Protein AF-A0A2G9TXW6-F1 (afdb_monomer)

Solvent-accessible surface area (backbone atoms only — not comparable to full-atom values): 12085 Å² total; per-residue (Å²): 126,68,74,63,56,55,52,53,51,50,51,50,53,52,53,58,62,62,69,70,66,67,79,73,76,84,85,36,78,41,81,43,76,70,54,55,82,41,68,89,61,71,76,80,51,70,86,52,90,55,72,39,78,46,77,49,75,64,62,77,43,98,64,48,26,48,58,57,62,32,78,58,71,66,63,86,45,89,45,74,64,28,51,66,70,62,46,69,79,50,73,48,48,80,44,77,61,73,65,73,54,65,75,39,70,64,41,47,56,50,44,45,54,56,47,66,47,86,47,102,53,80,45,47,27,30,42,32,38,35,66,81,55,40,72,76,35,56,93,53,53,72,75,41,56,94,39,34,80,41,78,43,76,41,82,56,79,56,81,73,59,95,47,92,85,62,89,70,80,74,70,60,95,58,96,67,99,68,81,56,58,69,80,32,79,85,46,60,68,81,125

Mean predicted aligned error: 13.28 Å

Nearest PDB structures (foldseek):
  4uzf-assembly1_B  TM=5.240E-01  e=9.419E-01  Corynebacterium ammoniagenes
  5teb-assembly7_G  TM=3.618E-01  e=8.820E-01  Arabidopsis thaliana
  7xoz-assembly1_F  TM=4.342E-01  e=1.816E+00  Arabidopsis thaliana
  6s5h-assembly1_A  TM=5.413E-01  e=2.875E+00  Homo sapiens
  3tim-assembly1_A  TM=3.575E-01  e=1.074E+00  Trypanosoma brucei brucei

Sequence (191 aa):
MILRASLVLGCLALLLLIVDAEPTSCAFYCFVVPSRKEALDIASFRNLSCTHFVYGFSRIRSDMSLRSITSRDNLEINSPGNLRKFLGHFDGVFVRMEGPPLESTTAQHFISALSITPSAVSSLTTLSISPRWLWRVIHRIHEFADFVEHIYLDMEELPISEDAYAVSHLDPLMPSDSIPLEDTISGSVDK

pLDDT: mean 74.28, std 13.32, range [40.28, 92.31]

Structure (mmCIF, N/CA/C/O backbone):
data_AF-A0A2G9TXW6-F1
#
_entry.id   AF-A0A2G9TXW6-F1
#
loop_
_atom_site.group_PDB
_atom_site.id
_atom_site.type_symbol
_atom_site.label_atom_id
_atom_site.label_alt_id
_atom_site.label_comp_id
_atom_site.label_asym_id
_atom_site.label_entity_id
_atom_site.label_seq_id
_atom_site.pdbx_PDB_ins_code
_atom_site.Cartn_x
_atom_site.Cartn_y
_atom_site.Cartn_z
_atom_site.occupancy
_atom_site.B_iso_or_equiv
_atom_site.auth_seq_id
_atom_site.auth_comp_id
_atom_site.auth_asym_id
_atom_site.auth_atom_id
_atom_site.pdbx_PDB_model_num
ATOM 1 N N . MET A 1 1 ? 33.858 -13.080 43.121 1.00 50.06 1 MET A N 1
ATOM 2 C CA . MET A 1 1 ? 33.645 -14.006 41.980 1.00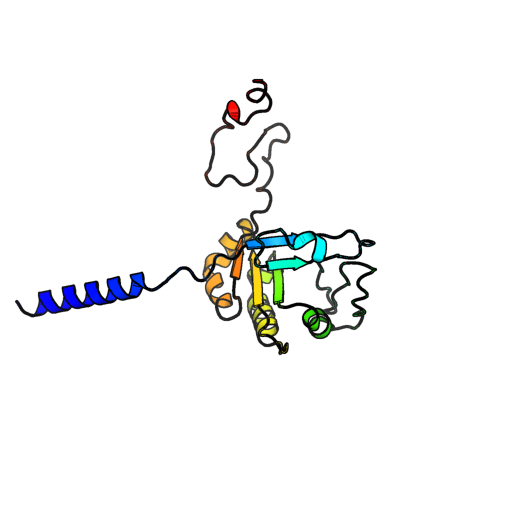 50.06 1 MET A CA 1
ATOM 3 C C . MET A 1 1 ? 32.175 -14.265 41.635 1.00 50.06 1 MET A C 1
ATOM 5 O O . MET A 1 1 ? 31.926 -14.706 40.526 1.00 50.06 1 MET A O 1
ATOM 9 N N . ILE A 1 2 ? 31.203 -13.945 42.501 1.00 52.47 2 ILE A N 1
ATOM 10 C CA . ILE A 1 2 ? 29.777 -14.269 42.280 1.00 52.47 2 ILE A CA 1
ATOM 11 C C . ILE A 1 2 ? 29.091 -13.325 41.265 1.00 52.47 2 ILE A C 1
ATOM 13 O O . ILE A 1 2 ? 28.278 -13.769 40.466 1.00 52.47 2 ILE A O 1
ATOM 17 N N . LEU A 1 3 ? 29.496 -12.049 41.200 1.00 49.28 3 LEU A N 1
ATOM 18 C CA . LEU A 1 3 ? 28.848 -11.036 40.348 1.00 49.28 3 LEU A CA 1
ATOM 19 C C . LEU A 1 3 ? 29.006 -11.275 38.830 1.00 49.28 3 LEU A C 1
ATOM 21 O O . LEU A 1 3 ? 28.154 -10.874 38.043 1.00 49.28 3 LEU A O 1
ATOM 25 N N . ARG A 1 4 ? 30.089 -11.943 38.404 1.00 50.19 4 ARG A N 1
ATOM 26 C CA . ARG A 1 4 ? 30.341 -12.242 36.981 1.00 50.19 4 ARG A CA 1
ATOM 27 C C . ARG A 1 4 ? 29.465 -13.381 36.459 1.00 50.19 4 ARG A C 1
ATOM 29 O O . ARG A 1 4 ? 29.093 -13.356 35.294 1.00 50.19 4 ARG A O 1
ATOM 36 N N . ALA A 1 5 ? 29.105 -14.338 37.315 1.00 54.34 5 ALA A N 1
ATOM 37 C CA . ALA A 1 5 ? 28.236 -15.447 36.932 1.00 54.34 5 ALA A CA 1
ATOM 38 C C . ALA A 1 5 ? 26.796 -14.970 36.677 1.00 54.34 5 ALA A C 1
ATOM 40 O O . ALA A 1 5 ? 26.176 -15.404 35.713 1.00 54.34 5 ALA A O 1
ATOM 41 N N . SER A 1 6 ? 26.299 -14.018 37.477 1.00 58.75 6 SER A N 1
ATOM 42 C CA . SER A 1 6 ? 24.954 -13.445 37.324 1.00 58.75 6 SER A CA 1
ATOM 43 C C . SER A 1 6 ? 24.782 -12.647 36.030 1.00 58.75 6 SER A C 1
ATOM 45 O O . SER A 1 6 ? 23.727 -12.722 35.408 1.00 58.75 6 SER A O 1
ATOM 47 N N . LEU A 1 7 ? 25.818 -11.917 35.596 1.00 58.00 7 LEU A N 1
ATOM 48 C CA . LEU A 1 7 ? 25.772 -11.143 34.351 1.00 58.00 7 LEU A CA 1
ATOM 49 C C . LEU A 1 7 ? 25.744 -12.059 33.118 1.00 58.00 7 LEU A C 1
ATOM 51 O O . LEU A 1 7 ? 24.988 -11.821 32.183 1.00 58.00 7 LEU A O 1
ATOM 55 N N . VAL A 1 8 ? 26.534 -13.139 33.148 1.00 62.19 8 VAL A N 1
ATOM 56 C CA . VAL A 1 8 ? 26.571 -14.142 32.073 1.00 62.19 8 VAL A CA 1
ATOM 57 C C . VAL A 1 8 ? 25.252 -14.910 32.002 1.00 62.19 8 VAL A C 1
ATOM 59 O O . VAL A 1 8 ? 24.740 -15.112 30.906 1.00 62.19 8 VAL A O 1
ATOM 62 N N . LEU A 1 9 ? 24.656 -15.268 33.148 1.00 62.41 9 LEU A N 1
ATOM 63 C CA . LEU A 1 9 ? 23.332 -15.897 33.191 1.00 62.41 9 LEU A CA 1
ATOM 64 C C . LEU A 1 9 ? 22.232 -14.964 32.664 1.00 62.41 9 LEU A C 1
ATOM 66 O O . LEU A 1 9 ? 21.354 -15.414 31.937 1.00 62.41 9 LEU A O 1
ATOM 70 N N . GLY A 1 10 ? 22.299 -13.670 32.994 1.00 66.25 10 GLY A N 1
ATOM 71 C CA . GLY A 1 10 ? 21.370 -12.657 32.489 1.00 66.25 10 GLY A CA 1
ATOM 72 C C . GLY A 1 10 ? 21.482 -12.454 30.976 1.00 66.25 10 GLY A C 1
ATOM 73 O O . GLY A 1 10 ? 20.465 -12.410 30.292 1.00 66.25 10 GLY A O 1
ATOM 74 N N . CYS A 1 11 ? 22.703 -12.412 30.433 1.00 61.31 11 CYS A N 1
ATOM 75 C CA . CYS A 1 11 ? 22.925 -12.349 28.986 1.00 61.31 11 CYS A CA 1
ATOM 76 C C . CYS A 1 11 ? 22.490 -13.632 28.265 1.00 61.31 11 CYS A C 1
ATOM 78 O O . CYS A 1 11 ? 21.929 -13.537 27.180 1.00 61.31 11 CYS A O 1
ATOM 80 N N . LEU A 1 12 ? 22.700 -14.816 28.854 1.00 59.72 12 LEU A N 1
ATOM 81 C CA . LEU A 1 12 ? 22.204 -16.075 28.287 1.00 59.72 12 LEU A CA 1
ATOM 82 C C . LEU A 1 12 ? 20.674 -16.153 28.308 1.00 59.72 12 LEU A C 1
ATOM 84 O O . LEU A 1 12 ? 20.085 -16.610 27.337 1.00 59.72 12 LEU A O 1
ATOM 88 N N . ALA A 1 13 ? 20.030 -15.676 29.375 1.00 58.91 13 ALA A N 1
ATOM 89 C CA . ALA A 1 13 ? 18.574 -15.590 29.444 1.00 58.91 13 ALA A CA 1
ATOM 90 C C . ALA A 1 13 ? 18.016 -14.600 28.406 1.00 58.91 13 ALA A C 1
ATOM 92 O O . ALA A 1 13 ? 17.022 -14.899 27.754 1.00 58.91 13 ALA A O 1
ATOM 93 N N . LEU A 1 14 ? 18.688 -13.462 28.194 1.00 57.16 14 LEU A N 1
ATOM 94 C CA . LEU A 1 14 ? 18.319 -12.494 27.157 1.00 57.16 14 LEU A CA 1
ATOM 95 C C . LEU A 1 14 ? 18.511 -13.067 25.743 1.00 57.16 14 LEU A C 1
ATOM 97 O O . LEU A 1 14 ? 17.661 -12.867 24.886 1.00 57.16 14 LEU A O 1
ATOM 101 N N . LEU A 1 15 ? 19.590 -13.820 25.505 1.00 55.59 15 LEU A N 1
ATOM 102 C CA . LEU A 1 15 ? 19.836 -14.498 24.228 1.00 55.59 15 LEU A CA 1
ATOM 103 C C . LEU A 1 15 ? 18.825 -15.619 23.961 1.00 55.59 15 LEU A C 1
ATOM 105 O O . LEU A 1 15 ? 18.395 -15.772 22.825 1.00 55.59 15 LEU A O 1
ATOM 109 N N . LEU A 1 16 ? 18.396 -16.355 24.989 1.00 54.75 16 LEU A N 1
ATOM 110 C CA . LEU A 1 16 ? 17.343 -17.369 24.861 1.00 54.75 16 LEU A CA 1
ATOM 111 C C . LEU A 1 16 ? 15.963 -16.754 24.581 1.00 54.75 16 LEU A C 1
ATOM 113 O O . LEU A 1 16 ? 15.180 -17.365 23.866 1.00 54.75 16 LEU A O 1
ATOM 117 N N . LEU A 1 17 ? 15.683 -15.538 25.065 1.00 54.59 17 LEU A N 1
ATOM 118 C CA . LEU A 1 17 ? 14.451 -14.806 24.731 1.00 54.59 17 LEU A CA 1
ATOM 119 C C . LEU A 1 17 ? 14.440 -14.255 23.294 1.00 54.59 17 LEU A C 1
ATOM 121 O O . LEU A 1 17 ? 13.368 -14.029 22.746 1.00 54.59 17 LEU A O 1
ATOM 125 N N . ILE A 1 18 ? 15.606 -14.046 22.673 1.00 51.81 18 ILE A N 1
ATOM 126 C CA . ILE A 1 18 ? 15.706 -13.591 21.273 1.00 51.81 18 ILE A CA 1
ATOM 127 C C . ILE A 1 18 ? 15.504 -14.760 20.290 1.00 51.81 18 ILE A C 1
ATOM 129 O O . ILE A 1 18 ? 15.096 -14.541 19.154 1.00 51.81 18 ILE A O 1
ATOM 133 N N . VAL A 1 19 ? 15.751 -16.003 20.721 1.00 48.84 19 VAL A N 1
ATOM 134 C CA . VAL A 1 19 ? 15.640 -17.205 19.871 1.00 48.84 19 VAL A CA 1
ATOM 135 C C . VAL A 1 19 ? 14.186 -17.643 19.635 1.00 48.84 19 VAL A C 1
ATOM 137 O O . VAL A 1 19 ? 13.941 -18.379 18.688 1.00 48.84 19 VAL A O 1
ATOM 140 N N . ASP A 1 20 ? 13.225 -17.155 20.425 1.00 40.28 20 ASP A N 1
ATOM 141 C CA . ASP A 1 20 ? 11.813 -17.574 20.339 1.00 40.28 20 ASP A CA 1
ATOM 142 C C . ASP A 1 20 ? 10.907 -16.585 19.581 1.00 40.28 20 ASP A C 1
ATOM 144 O O . ASP A 1 20 ? 9.684 -16.712 19.572 1.00 40.28 20 ASP A O 1
ATOM 148 N N . ALA A 1 21 ? 11.495 -15.595 18.904 1.00 48.03 21 ALA A N 1
ATOM 149 C CA . ALA A 1 21 ? 10.793 -14.885 17.843 1.00 48.03 21 ALA A CA 1
ATOM 150 C C . ALA A 1 21 ? 10.879 -15.731 16.564 1.00 48.03 21 ALA A C 1
ATOM 152 O O . ALA A 1 21 ? 11.639 -15.412 15.646 1.00 48.03 21 ALA A O 1
ATOM 153 N N . GLU A 1 22 ? 10.129 -16.838 16.507 1.00 47.34 22 GLU A N 1
ATOM 154 C CA . GLU A 1 22 ? 9.798 -17.430 15.210 1.00 47.34 22 GLU A CA 1
ATOM 155 C C . GLU A 1 22 ? 9.241 -16.306 14.326 1.00 47.34 22 GLU A C 1
ATOM 157 O O . GLU A 1 22 ? 8.420 -15.514 14.806 1.00 47.34 22 GLU A O 1
ATOM 162 N N . PRO A 1 23 ? 9.678 -16.178 13.060 1.00 46.56 23 PRO A N 1
ATOM 163 C CA . PRO A 1 23 ? 9.042 -15.237 12.165 1.00 46.56 23 PRO A CA 1
ATOM 164 C C . PRO A 1 23 ? 7.575 -15.646 12.075 1.00 46.56 23 PRO A C 1
ATOM 166 O O . PRO A 1 23 ? 7.232 -16.689 11.513 1.00 46.56 23 PRO A O 1
ATOM 169 N N . THR A 1 24 ? 6.714 -14.816 12.658 1.00 57.56 24 THR A N 1
ATOM 170 C CA . THR A 1 24 ? 5.292 -14.791 12.360 1.00 57.56 24 THR A CA 1
ATOM 171 C C . THR A 1 24 ? 5.167 -14.848 10.839 1.00 57.56 24 THR A C 1
ATOM 173 O O . THR A 1 24 ? 5.841 -14.098 10.134 1.00 57.56 24 THR A O 1
ATOM 176 N N . SER A 1 25 ? 4.415 -15.833 10.344 1.00 72.44 25 SER A N 1
ATOM 177 C CA . SER A 1 25 ? 4.237 -16.186 8.928 1.00 72.44 25 SER A CA 1
ATOM 178 C C . SER A 1 25 ? 4.520 -15.046 7.939 1.00 72.44 25 SER A C 1
ATOM 180 O O . SER A 1 25 ? 3.905 -13.985 8.038 1.00 72.44 25 SER A O 1
ATOM 182 N N . CYS A 1 26 ? 5.394 -15.270 6.951 1.00 83.56 26 CYS A N 1
ATOM 183 C CA . CYS A 1 26 ? 5.667 -14.277 5.911 1.00 83.56 26 CYS A CA 1
ATOM 184 C C . CYS A 1 26 ? 4.368 -13.781 5.251 1.00 83.56 26 CYS A C 1
ATOM 186 O O . CYS A 1 26 ? 3.529 -14.582 4.832 1.00 83.56 26 CYS A O 1
ATOM 188 N N . ALA A 1 27 ? 4.219 -12.462 5.116 1.00 87.12 27 ALA A N 1
ATOM 189 C CA . ALA A 1 27 ? 3.108 -11.866 4.388 1.00 87.12 27 ALA A CA 1
ATOM 190 C C . ALA A 1 27 ? 3.465 -11.720 2.900 1.00 87.12 27 ALA A C 1
ATOM 192 O O . ALA A 1 27 ? 4.470 -11.099 2.555 1.00 87.12 27 ALA A O 1
ATOM 193 N N . PHE A 1 28 ? 2.638 -12.278 2.014 1.00 89.50 28 PHE A N 1
ATOM 194 C CA . PHE A 1 28 ? 2.787 -12.169 0.568 1.00 89.50 28 PHE A CA 1
ATOM 195 C C . PHE A 1 28 ? 1.538 -11.519 -0.031 1.00 89.50 28 PHE A C 1
ATOM 197 O O . PHE A 1 28 ? 0.464 -12.128 -0.088 1.00 89.50 28 PHE A O 1
ATOM 204 N N . TYR A 1 29 ? 1.692 -10.256 -0.429 1.00 90.00 29 TYR A N 1
ATOM 205 C CA . TYR A 1 29 ? 0.629 -9.414 -0.970 1.00 90.00 29 TYR A CA 1
ATOM 206 C C . TYR A 1 29 ? 0.563 -9.536 -2.489 1.00 90.00 29 TYR A C 1
ATOM 208 O O . TYR A 1 29 ? 1.552 -9.316 -3.183 1.00 90.00 29 TYR A O 1
ATOM 216 N N . CYS A 1 30 ? -0.629 -9.817 -3.003 1.00 89.81 30 CYS A N 1
ATOM 217 C CA . CYS A 1 30 ? -0.909 -9.856 -4.429 1.00 89.81 30 CYS A CA 1
ATOM 218 C C . CYS A 1 30 ? -1.929 -8.779 -4.784 1.00 89.81 30 CYS A C 1
ATOM 220 O O . CYS A 1 30 ? -3.055 -8.776 -4.283 1.00 89.81 30 CYS A O 1
ATOM 222 N N . PHE A 1 31 ? -1.529 -7.860 -5.656 1.00 89.12 31 PHE A N 1
ATOM 223 C CA . PHE A 1 31 ? -2.366 -6.745 -6.080 1.00 89.12 31 PHE A CA 1
ATOM 224 C C . PHE A 1 31 ? -3.173 -7.143 -7.308 1.00 89.12 31 PHE A C 1
ATOM 226 O O . PHE A 1 31 ? -2.620 -7.580 -8.316 1.00 89.12 31 PHE A O 1
ATOM 233 N N . VAL A 1 32 ? -4.489 -6.966 -7.231 1.00 87.38 32 VAL A N 1
ATOM 234 C CA . VAL A 1 32 ? -5.396 -7.210 -8.351 1.00 87.38 32 VAL A CA 1
ATOM 235 C C . VAL A 1 32 ? -6.048 -5.896 -8.733 1.00 87.38 32 VAL A C 1
ATOM 237 O O . VAL A 1 32 ? -6.786 -5.308 -7.946 1.00 87.38 32 VAL A O 1
ATOM 240 N N . VAL A 1 33 ? -5.783 -5.430 -9.951 1.00 86.69 33 VAL A N 1
ATOM 241 C CA . VAL A 1 33 ? -6.298 -4.155 -10.461 1.00 86.69 33 VAL A CA 1
ATOM 242 C C . VAL A 1 33 ? -7.277 -4.442 -11.598 1.00 86.69 33 VAL A C 1
ATOM 244 O O . VAL A 1 33 ? -6.873 -4.465 -12.761 1.00 86.69 33 VAL A O 1
ATOM 247 N N . PRO A 1 34 ? -8.559 -4.705 -11.289 1.00 83.69 34 PRO A N 1
ATOM 248 C CA . PRO A 1 34 ? -9.549 -5.006 -12.314 1.00 83.69 34 PRO A CA 1
ATOM 249 C C . PRO A 1 34 ? -9.823 -3.777 -13.184 1.00 83.69 34 PRO A C 1
ATOM 251 O O . PRO A 1 34 ? -9.765 -2.625 -12.736 1.00 83.69 34 PRO A O 1
ATOM 254 N N . SER A 1 35 ? -10.222 -4.009 -14.431 1.00 83.75 35 SER A N 1
ATOM 255 C CA . SER A 1 35 ? -10.774 -2.934 -15.254 1.00 83.75 35 SER A CA 1
ATOM 256 C C . SER A 1 35 ? -12.172 -2.522 -14.760 1.00 83.75 35 SER A C 1
ATOM 258 O O . SER A 1 35 ? -12.908 -3.301 -14.159 1.00 83.75 35 SER A O 1
ATOM 260 N N . ARG A 1 36 ? -12.618 -1.292 -15.060 1.00 78.62 36 ARG A N 1
ATOM 261 C CA . ARG A 1 36 ? -13.909 -0.760 -14.553 1.00 78.62 36 ARG A CA 1
ATOM 262 C C . ARG A 1 36 ? -15.145 -1.618 -14.867 1.00 78.62 36 ARG A C 1
ATOM 264 O O . ARG A 1 36 ? -16.179 -1.449 -14.215 1.00 78.62 36 ARG A O 1
ATOM 271 N N . LYS A 1 37 ? -15.081 -2.446 -15.912 1.00 82.31 37 LYS A N 1
ATOM 272 C CA . LYS A 1 37 ? -16.180 -3.301 -16.395 1.00 82.31 37 LYS A CA 1
ATOM 273 C C . LYS A 1 37 ? -15.932 -4.786 -16.132 1.00 82.31 37 LYS A C 1
ATOM 275 O O . LYS A 1 37 ? -16.718 -5.610 -16.590 1.00 82.31 37 LYS A O 1
ATOM 280 N N . GLU A 1 38 ? -14.849 -5.126 -15.459 1.00 79.75 38 GLU A N 1
ATOM 281 C CA . GLU A 1 38 ? -14.534 -6.494 -15.082 1.00 79.75 38 GLU A CA 1
ATOM 282 C C . GLU A 1 38 ? -15.283 -6.856 -13.805 1.00 79.75 38 GLU A C 1
ATOM 284 O O . GLU A 1 38 ? -15.572 -5.988 -12.982 1.00 79.75 38 GLU A O 1
ATOM 289 N N . ALA A 1 39 ? -15.663 -8.123 -13.696 1.00 75.12 39 ALA A N 1
ATOM 290 C CA . ALA A 1 39 ? -16.143 -8.695 -12.451 1.00 75.12 39 ALA A CA 1
ATOM 291 C C . ALA A 1 39 ? -15.007 -9.565 -11.923 1.00 75.12 39 ALA A C 1
ATOM 293 O O . ALA A 1 39 ? -14.495 -10.404 -12.668 1.00 75.12 39 ALA A O 1
ATOM 294 N N . LEU A 1 40 ? -14.593 -9.335 -10.681 1.00 74.44 40 LEU A N 1
ATOM 295 C CA . LEU A 1 40 ? -13.512 -10.111 -10.094 1.00 74.44 40 LEU A CA 1
ATOM 296 C C . LEU A 1 40 ? -13.988 -11.541 -9.822 1.00 74.44 40 LEU A C 1
ATOM 298 O O . LEU A 1 40 ? -14.917 -11.750 -9.045 1.00 74.44 40 LEU A O 1
ATOM 302 N N . ASP A 1 41 ? -13.301 -12.524 -10.399 1.00 77.06 41 ASP A N 1
ATOM 303 C CA . ASP A 1 41 ? -13.445 -13.923 -10.002 1.00 77.06 41 ASP A CA 1
ATOM 304 C C . ASP A 1 41 ? -12.241 -14.366 -9.164 1.00 77.06 41 ASP A C 1
ATOM 306 O O . ASP A 1 41 ? -11.175 -14.694 -9.688 1.00 77.06 41 ASP A O 1
ATOM 310 N N . ILE A 1 42 ? -12.431 -14.413 -7.842 1.00 72.62 42 ILE A N 1
ATOM 311 C CA . ILE A 1 42 ? -11.407 -14.855 -6.883 1.00 72.62 42 ILE A CA 1
ATOM 312 C C . ILE A 1 42 ? -10.951 -16.296 -7.182 1.00 72.62 42 ILE A C 1
ATOM 314 O O . ILE A 1 42 ? -9.810 -16.656 -6.886 1.00 72.62 42 ILE A O 1
ATOM 318 N N . ALA A 1 43 ? -11.790 -17.130 -7.814 1.00 78.75 43 ALA A N 1
ATOM 319 C CA . ALA A 1 43 ? -11.418 -18.502 -8.157 1.00 78.75 43 ALA A CA 1
ATOM 320 C C . ALA A 1 43 ? -10.202 -18.568 -9.094 1.00 78.75 43 ALA A C 1
ATOM 322 O O . ALA A 1 43 ? -9.407 -19.503 -8.981 1.00 78.75 43 ALA A O 1
ATOM 323 N N . SER A 1 44 ? -10.009 -17.548 -9.936 1.00 80.06 44 SER A N 1
ATOM 324 C CA . SER A 1 44 ? -8.860 -17.437 -10.844 1.00 80.06 44 SER A CA 1
ATOM 325 C C . SER A 1 44 ? -7.518 -17.313 -10.111 1.00 80.06 44 SER A C 1
ATOM 327 O O . SER A 1 44 ? -6.476 -17.625 -10.681 1.00 80.06 44 SER A O 1
ATOM 329 N N . PHE A 1 45 ? -7.531 -16.916 -8.835 1.00 79.94 45 PHE A N 1
ATOM 330 C CA . PHE A 1 45 ? -6.328 -16.674 -8.036 1.00 79.94 45 PHE A CA 1
ATOM 331 C C . PHE A 1 45 ? -6.033 -17.784 -7.014 1.00 79.94 45 PHE A C 1
ATOM 333 O O . PHE A 1 45 ? -5.038 -17.703 -6.299 1.00 79.94 45 PHE A O 1
ATOM 340 N N . ARG A 1 46 ? -6.847 -18.853 -6.959 1.00 76.50 46 ARG A N 1
ATOM 341 C CA . ARG A 1 46 ? -6.719 -19.949 -5.970 1.00 76.50 46 ARG A CA 1
ATOM 342 C C . ARG A 1 46 ? -5.382 -20.693 -5.997 1.00 76.50 46 ARG A C 1
ATOM 344 O O . ARG A 1 46 ? -5.032 -21.324 -5.008 1.00 76.50 46 ARG A O 1
ATOM 351 N N . ASN A 1 47 ? -4.666 -20.638 -7.117 1.00 84.31 47 ASN A N 1
ATOM 352 C CA . ASN A 1 47 ? -3.381 -21.319 -7.288 1.00 84.31 47 ASN A CA 1
ATOM 353 C C . ASN A 1 47 ? -2.176 -20.426 -6.957 1.00 84.31 47 ASN A C 1
ATOM 355 O O . ASN A 1 47 ? -1.040 -20.869 -7.111 1.00 84.31 47 ASN A O 1
ATOM 359 N N . LEU A 1 48 ? -2.400 -19.174 -6.550 1.00 85.06 48 LEU A N 1
ATOM 360 C CA . LEU A 1 48 ? -1.325 -18.282 -6.137 1.00 85.06 48 LEU A CA 1
ATOM 361 C C . LEU A 1 48 ? -1.047 -18.450 -4.644 1.00 85.06 48 LEU A C 1
ATOM 363 O O . LEU A 1 48 ? -1.968 -18.522 -3.836 1.00 85.06 48 LEU A O 1
ATOM 367 N N . SER A 1 49 ? 0.229 -18.429 -4.267 1.00 88.25 49 SER A N 1
ATOM 368 C CA . SER A 1 49 ? 0.681 -18.543 -2.873 1.00 88.25 49 SER A CA 1
ATOM 369 C C . SER A 1 49 ? 0.497 -17.251 -2.055 1.00 88.25 49 SER A C 1
ATOM 371 O O . SER A 1 49 ? 1.261 -16.994 -1.128 1.00 88.25 49 SER A O 1
ATOM 373 N N . CYS A 1 50 ? -0.467 -16.404 -2.424 1.00 88.00 50 CYS A N 1
ATOM 374 C CA . CYS A 1 50 ? -0.741 -15.120 -1.778 1.00 88.00 50 CYS A CA 1
ATOM 375 C C . CYS A 1 50 ? -1.364 -15.342 -0.401 1.00 88.00 50 CYS A C 1
ATOM 377 O O . CYS A 1 50 ? -2.320 -16.107 -0.272 1.00 88.00 50 CYS A O 1
ATOM 379 N N . THR A 1 51 ? -0.867 -14.636 0.615 1.00 88.06 51 THR A N 1
ATOM 380 C CA . THR A 1 51 ? -1.533 -14.595 1.925 1.00 88.06 51 THR A CA 1
ATOM 381 C C . THR A 1 51 ? -2.557 -13.469 1.995 1.00 88.06 51 THR A C 1
ATOM 383 O O . THR A 1 51 ? -3.534 -13.585 2.726 1.00 88.06 51 THR A O 1
ATOM 386 N N . HIS A 1 52 ? -2.374 -12.412 1.194 1.00 88.44 52 HIS A N 1
ATOM 387 C CA . HIS A 1 52 ? -3.277 -11.267 1.122 1.00 88.44 52 HIS A CA 1
ATOM 388 C C . HIS A 1 52 ? -3.549 -10.884 -0.335 1.00 88.44 52 HIS A C 1
ATOM 390 O O . HIS A 1 52 ? -2.623 -10.772 -1.142 1.00 88.44 52 HIS A O 1
ATOM 396 N N . PHE A 1 53 ? -4.815 -10.624 -0.660 1.00 88.69 53 PHE A N 1
ATOM 397 C CA . PHE A 1 53 ? -5.218 -10.048 -1.942 1.00 88.69 53 PHE A CA 1
ATOM 398 C C . PHE A 1 53 ? -5.639 -8.594 -1.745 1.00 88.69 53 PHE A C 1
ATOM 400 O O . PHE A 1 53 ? -6.612 -8.311 -1.048 1.00 88.69 53 PHE A O 1
ATOM 407 N N . VAL A 1 54 ? -4.918 -7.668 -2.376 1.00 89.31 54 VAL A N 1
ATOM 408 C CA . VAL A 1 54 ? -5.265 -6.243 -2.366 1.00 89.31 54 VAL A CA 1
ATOM 409 C C . VAL A 1 54 ? -6.123 -5.952 -3.584 1.00 89.31 54 VAL A C 1
ATOM 411 O O . VAL A 1 54 ? -5.663 -6.046 -4.725 1.00 89.31 54 VAL A O 1
ATOM 414 N N . TYR A 1 55 ? -7.389 -5.625 -3.335 1.00 85.81 55 TYR A N 1
ATOM 415 C CA . TYR A 1 55 ? -8.370 -5.429 -4.388 1.00 85.81 55 TYR A CA 1
ATOM 416 C C . TYR A 1 55 ? -8.473 -3.967 -4.820 1.00 85.81 55 TYR A C 1
ATOM 418 O O . TYR A 1 55 ? -9.077 -3.148 -4.129 1.00 85.81 55 TYR A O 1
ATOM 426 N N . GLY A 1 56 ? -7.938 -3.669 -6.002 1.00 83.50 56 GLY A N 1
ATOM 427 C CA . GLY A 1 56 ? -8.054 -2.388 -6.687 1.00 83.50 56 GLY A CA 1
ATOM 428 C C . GLY A 1 56 ? -7.607 -1.176 -5.871 1.00 83.50 56 GLY A C 1
ATOM 429 O O . GLY A 1 56 ? -6.968 -1.276 -4.829 1.00 83.50 56 GLY A O 1
ATOM 430 N N . PHE A 1 57 ? -7.961 0.008 -6.373 1.00 82.56 57 PHE A N 1
ATOM 431 C CA . PHE A 1 57 ? -7.659 1.275 -5.714 1.00 82.56 57 PHE A CA 1
ATOM 432 C C . PHE A 1 57 ? -8.900 2.160 -5.689 1.00 82.56 57 PHE A C 1
ATOM 434 O O . PHE A 1 57 ? -9.532 2.405 -6.720 1.00 82.56 57 PHE A O 1
ATOM 441 N N . SER A 1 58 ? -9.232 2.679 -4.509 1.00 81.12 58 SER A N 1
ATOM 442 C CA . SER A 1 58 ? -10.262 3.701 -4.338 1.00 81.12 58 SER A CA 1
ATOM 443 C C . SER A 1 58 ? -9.677 4.900 -3.608 1.00 81.12 58 SER A C 1
ATOM 445 O O . SER A 1 58 ? -8.909 4.758 -2.660 1.00 81.12 58 SER A O 1
ATOM 447 N N . ARG A 1 59 ? -10.023 6.103 -4.071 1.00 81.69 59 ARG A N 1
ATOM 448 C CA . ARG A 1 59 ? -9.530 7.356 -3.496 1.00 81.69 59 ARG A CA 1
ATOM 449 C C . ARG A 1 59 ? -10.589 7.948 -2.579 1.00 81.69 59 ARG A C 1
ATOM 451 O O . ARG A 1 59 ? -11.717 8.174 -3.020 1.00 81.69 59 ARG A O 1
ATOM 458 N N . ILE A 1 60 ? -10.194 8.271 -1.350 1.00 78.94 60 ILE A N 1
ATOM 459 C CA . ILE A 1 60 ? -11.031 9.027 -0.416 1.00 78.94 60 ILE A CA 1
ATOM 460 C C . ILE A 1 60 ? -11.199 10.447 -0.958 1.00 78.94 60 ILE A C 1
ATOM 462 O O . ILE A 1 60 ? -10.225 11.145 -1.258 1.00 78.94 60 ILE A O 1
ATOM 466 N N . ARG A 1 61 ? -12.452 10.862 -1.131 1.00 78.75 61 ARG A N 1
ATOM 467 C CA . ARG A 1 61 ? -12.816 12.219 -1.550 1.00 78.75 61 ARG A CA 1
ATOM 468 C C . ARG A 1 61 ? -12.946 13.134 -0.332 1.00 78.75 61 ARG A C 1
ATOM 470 O O . ARG A 1 61 ? -12.988 12.680 0.806 1.00 78.75 61 ARG A O 1
ATOM 477 N N . SER A 1 62 ? -13.051 14.437 -0.573 1.00 77.56 62 SER A N 1
ATOM 478 C CA . SER A 1 62 ? -13.207 15.442 0.488 1.00 77.56 62 SER A CA 1
ATOM 479 C C . SER A 1 62 ? -14.479 15.274 1.329 1.00 77.56 62 SER A C 1
ATOM 481 O O . SER A 1 62 ? -14.532 15.765 2.448 1.00 77.56 62 SER A O 1
ATOM 483 N N . ASP A 1 63 ? -15.496 14.586 0.807 1.00 76.62 63 ASP A N 1
ATOM 484 C CA . ASP A 1 63 ? -16.739 14.234 1.509 1.00 76.62 63 ASP A CA 1
ATOM 485 C C . ASP A 1 63 ? -16.654 12.887 2.255 1.00 76.62 63 ASP A C 1
ATOM 487 O O . ASP A 1 63 ? -17.674 12.335 2.672 1.00 76.62 63 ASP A O 1
ATOM 491 N N . MET A 1 64 ? -15.442 12.338 2.398 1.00 72.56 64 MET A N 1
ATOM 492 C CA . MET A 1 64 ? -15.172 11.041 3.023 1.00 72.56 64 MET A CA 1
ATOM 493 C C . MET A 1 64 ? -15.891 9.867 2.341 1.00 72.56 64 MET A C 1
ATOM 495 O O . MET A 1 64 ? -16.122 8.833 2.969 1.00 72.56 64 MET A O 1
ATOM 499 N N . SER A 1 65 ? -16.257 10.013 1.062 1.00 75.19 65 SER A N 1
ATOM 500 C CA . SER A 1 65 ? -16.799 8.920 0.257 1.00 75.19 65 SER A CA 1
ATOM 501 C C . SER A 1 65 ? -15.704 8.167 -0.503 1.00 75.19 65 SER A C 1
ATOM 503 O O . SER A 1 65 ? -14.736 8.755 -1.002 1.00 75.19 65 SER A O 1
ATOM 505 N N . LEU A 1 66 ? -15.890 6.854 -0.624 1.00 75.81 66 LEU A N 1
ATOM 506 C CA . LEU A 1 66 ? -15.177 5.980 -1.557 1.00 75.81 66 LEU A CA 1
ATOM 507 C C . LEU A 1 66 ? -16.044 5.672 -2.780 1.00 75.81 66 LEU A C 1
ATOM 509 O O . LEU A 1 66 ? -17.256 5.502 -2.653 1.00 75.81 66 LEU A O 1
ATOM 513 N N . ARG A 1 67 ? -15.424 5.547 -3.960 1.00 74.69 67 ARG A N 1
ATOM 514 C CA . ARG A 1 67 ? -16.086 4.994 -5.154 1.00 74.69 67 ARG A CA 1
ATOM 515 C C . ARG A 1 67 ? -15.850 3.492 -5.250 1.00 74.69 67 ARG A C 1
ATOM 517 O O . ARG A 1 67 ? -14.769 3.016 -4.904 1.00 74.69 67 ARG A O 1
ATOM 524 N N . SER A 1 68 ? -16.828 2.776 -5.793 1.00 72.75 68 SER A N 1
ATOM 525 C CA . SER A 1 68 ? -16.664 1.378 -6.191 1.00 72.75 68 SER A CA 1
ATOM 526 C C . SER A 1 68 ? -15.515 1.248 -7.199 1.00 72.75 68 SER A C 1
ATOM 528 O O . SER A 1 68 ? -15.382 2.070 -8.111 1.00 72.75 68 SER A O 1
ATOM 530 N N . ILE A 1 69 ? -14.682 0.223 -7.010 1.00 78.38 69 ILE A N 1
ATOM 531 C CA . ILE A 1 69 ? -13.513 -0.069 -7.854 1.00 78.38 69 ILE A CA 1
ATOM 532 C C . ILE A 1 69 ? -13.968 -0.454 -9.266 1.00 78.38 69 ILE A C 1
ATOM 534 O O . ILE A 1 69 ? -13.463 0.073 -10.260 1.00 78.38 69 ILE A O 1
ATOM 538 N N . THR A 1 70 ? -14.993 -1.303 -9.353 1.00 76.25 70 THR A N 1
ATOM 539 C CA . THR A 1 70 ? -15.659 -1.652 -10.608 1.00 76.25 70 THR A CA 1
ATOM 540 C C . THR A 1 70 ? -17.123 -1.224 -10.577 1.00 76.25 70 THR A C 1
ATOM 542 O O . THR A 1 70 ? -17.725 -1.001 -9.526 1.00 76.25 70 THR A O 1
ATOM 545 N N . SER A 1 71 ? -17.707 -1.112 -11.768 1.00 74.44 71 SER A N 1
ATOM 546 C CA . SER A 1 71 ? -19.145 -0.890 -11.946 1.00 74.44 71 SER A CA 1
ATOM 547 C C . SER A 1 71 ? -19.982 -2.165 -11.800 1.00 74.44 71 SER A C 1
ATOM 549 O O . SER A 1 71 ? -21.205 -2.075 -11.831 1.00 74.44 71 SER A O 1
ATOM 551 N N . ARG A 1 72 ? -19.346 -3.340 -11.685 1.00 73.94 72 ARG A N 1
ATOM 552 C CA . ARG A 1 72 ? -20.023 -4.645 -11.719 1.00 73.94 72 ARG A CA 1
ATOM 553 C C . ARG A 1 72 ? -20.101 -5.348 -10.376 1.00 73.94 72 ARG A C 1
ATOM 555 O O . ARG A 1 72 ? -21.038 -6.112 -10.182 1.00 73.94 72 ARG A O 1
ATOM 562 N N . ASP A 1 73 ? -19.201 -5.052 -9.445 1.00 66.50 73 ASP A N 1
ATOM 563 C CA . ASP A 1 73 ? -19.230 -5.700 -8.126 1.00 66.50 73 ASP A CA 1
ATOM 564 C C . ASP A 1 73 ? -20.350 -5.173 -7.228 1.00 66.50 73 ASP A C 1
ATOM 566 O O . ASP A 1 73 ? -20.496 -5.636 -6.102 1.00 66.50 73 ASP A O 1
ATOM 570 N N . ASN A 1 74 ? -21.132 -4.195 -7.709 1.00 63.22 74 ASN A N 1
ATOM 571 C CA . ASN A 1 74 ? -22.309 -3.654 -7.032 1.00 63.22 74 ASN A CA 1
ATOM 572 C C . ASN A 1 74 ? -22.070 -3.378 -5.540 1.00 63.22 74 ASN A C 1
ATOM 574 O O . ASN A 1 74 ? -22.945 -3.558 -4.693 1.00 63.22 74 ASN A O 1
ATOM 578 N N . LEU A 1 75 ? -20.874 -2.869 -5.226 1.00 65.31 75 LEU A N 1
ATOM 579 C CA . LEU A 1 75 ? -20.568 -2.230 -3.956 1.00 65.31 75 LEU A CA 1
ATOM 580 C C . LEU A 1 75 ? -21.345 -0.902 -3.939 1.00 65.31 75 LEU A C 1
ATOM 582 O O . LEU A 1 75 ? -20.761 0.171 -4.099 1.00 65.31 75 LEU A O 1
ATOM 586 N N . GLU A 1 76 ? -22.679 -0.968 -3.842 1.00 55.94 76 GLU A N 1
ATOM 587 C CA . GLU A 1 76 ? -23.601 0.170 -3.814 1.00 55.94 76 GLU A CA 1
ATOM 588 C C . GLU A 1 76 ? -23.408 0.957 -2.530 1.00 55.94 76 GLU A C 1
ATOM 590 O O . GLU A 1 76 ? -24.008 0.718 -1.470 1.00 55.94 76 GLU A O 1
ATOM 595 N N . ILE A 1 77 ? -22.484 1.893 -2.631 1.00 56.19 77 ILE A N 1
ATOM 596 C CA . ILE A 1 77 ? -21.978 2.610 -1.495 1.00 56.19 77 ILE A CA 1
ATOM 597 C C . ILE A 1 77 ? -21.717 4.053 -1.949 1.00 56.19 77 ILE A C 1
ATOM 599 O O . ILE A 1 77 ? -20.600 4.530 -1.927 1.00 56.19 77 ILE A O 1
ATOM 603 N N . ASN A 1 78 ? -22.747 4.768 -2.400 1.00 52.62 78 ASN A N 1
ATOM 604 C CA . ASN A 1 78 ? -22.614 6.162 -2.854 1.00 52.62 78 ASN A CA 1
ATOM 605 C C . ASN A 1 78 ? -23.081 7.190 -1.803 1.00 52.62 78 ASN A C 1
ATOM 607 O O . ASN A 1 78 ? -23.452 8.307 -2.155 1.00 52.62 78 ASN A O 1
ATOM 611 N N . SER A 1 79 ? -23.090 6.830 -0.517 1.00 55.31 79 SER A N 1
ATOM 612 C CA . SER A 1 79 ? -23.418 7.760 0.571 1.00 55.31 79 SER A CA 1
ATOM 613 C C . SER A 1 79 ? -22.164 8.480 1.099 1.00 55.31 79 SER A C 1
ATOM 615 O O . SER A 1 79 ? -21.088 7.886 1.129 1.00 55.31 79 SER A O 1
ATOM 617 N N . PRO A 1 80 ? -22.258 9.735 1.566 1.00 57.31 80 PRO A N 1
ATOM 618 C CA . PRO A 1 80 ? -21.192 10.348 2.362 1.00 57.31 80 PRO A CA 1
ATOM 619 C C . PRO A 1 80 ? -20.847 9.489 3.591 1.00 57.31 80 PRO A C 1
ATOM 621 O O . PRO A 1 80 ? -21.738 8.868 4.175 1.00 57.31 80 PRO A O 1
ATOM 624 N N . GLY A 1 81 ? -19.567 9.430 3.979 1.00 61.25 81 GLY A N 1
ATOM 625 C CA . GLY A 1 81 ? -19.120 8.665 5.158 1.00 61.25 81 GLY A CA 1
ATOM 626 C C . GLY A 1 81 ? -19.305 7.148 5.037 1.00 61.25 81 GLY A C 1
ATOM 627 O O . GLY A 1 81 ? -19.510 6.442 6.024 1.00 61.25 81 GLY A O 1
ATOM 628 N N . ASN A 1 82 ? -19.266 6.628 3.817 1.00 66.25 82 ASN A N 1
ATOM 629 C CA . ASN A 1 82 ? -19.587 5.242 3.523 1.00 66.25 82 ASN A CA 1
ATOM 630 C C . ASN A 1 82 ? -18.516 4.193 3.852 1.00 66.25 82 ASN A C 1
ATOM 632 O O . ASN A 1 82 ? -18.744 2.995 3.655 1.00 66.25 82 ASN A O 1
ATOM 636 N N . LEU A 1 83 ? -17.359 4.643 4.319 1.00 71.50 83 LEU A N 1
ATOM 637 C CA . LEU A 1 83 ? -16.181 3.825 4.552 1.00 71.50 83 LEU A CA 1
ATOM 638 C C . LEU A 1 83 ? -16.515 2.536 5.311 1.00 71.50 83 LEU A C 1
ATOM 640 O O . LEU A 1 83 ? -16.190 1.454 4.848 1.00 71.50 83 LEU A O 1
ATOM 644 N N . ARG A 1 84 ? -17.296 2.619 6.392 1.00 70.75 84 ARG A N 1
ATOM 645 C CA . ARG A 1 84 ? -17.683 1.444 7.189 1.00 70.75 84 ARG A CA 1
ATOM 646 C C . ARG A 1 84 ? -18.457 0.382 6.400 1.00 70.75 84 ARG A C 1
ATOM 648 O O . ARG A 1 84 ? -18.212 -0.805 6.579 1.00 70.75 84 ARG A O 1
ATOM 655 N N . LYS A 1 85 ? -19.395 0.793 5.539 1.00 69.12 85 LYS A N 1
ATOM 656 C CA . LYS A 1 85 ? -20.156 -0.143 4.693 1.00 69.12 85 LYS A CA 1
ATOM 657 C C . LYS A 1 85 ? -19.241 -0.774 3.644 1.00 69.12 85 LYS A C 1
ATOM 659 O O . LYS A 1 85 ? -19.389 -1.950 3.351 1.00 69.12 85 LYS A O 1
ATOM 664 N N . PHE A 1 86 ? -18.289 0.000 3.121 1.00 71.50 86 PHE A N 1
ATOM 665 C CA . PHE A 1 86 ? -17.301 -0.475 2.152 1.00 71.50 86 PHE A CA 1
ATOM 666 C C . PHE A 1 86 ? -16.375 -1.518 2.767 1.00 71.50 86 PHE A C 1
ATOM 668 O O . PHE A 1 86 ? -16.214 -2.593 2.202 1.00 71.50 86 PHE A O 1
ATOM 675 N N . LEU A 1 87 ? -15.851 -1.240 3.960 1.00 72.50 87 LEU A N 1
ATOM 676 C CA . LEU A 1 87 ? -14.959 -2.144 4.680 1.00 72.50 87 LEU A CA 1
ATOM 677 C C . LEU A 1 87 ? -15.643 -3.436 5.135 1.00 72.50 87 LEU A C 1
ATOM 679 O O . LEU A 1 87 ? -14.984 -4.458 5.220 1.00 72.50 87 LEU A O 1
ATOM 683 N N . GLY A 1 88 ? -16.961 -3.437 5.355 1.00 73.12 88 GLY A N 1
ATOM 684 C CA . GLY A 1 88 ? -17.700 -4.651 5.727 1.00 73.12 88 GLY A CA 1
ATOM 685 C C . GLY A 1 88 ? -17.689 -5.775 4.678 1.00 73.12 88 GLY A C 1
ATOM 686 O O . GLY A 1 88 ? -18.138 -6.875 4.984 1.00 73.12 88 GLY A O 1
ATOM 687 N N . HIS A 1 89 ? -17.206 -5.510 3.460 1.00 77.56 89 HIS A N 1
ATOM 688 C CA . HIS A 1 89 ? -17.047 -6.505 2.395 1.00 77.56 89 HIS A CA 1
ATOM 689 C C . HIS A 1 89 ? -15.630 -7.097 2.302 1.00 77.56 89 HIS A C 1
ATOM 691 O O . HIS A 1 89 ? -15.416 -7.983 1.477 1.00 77.56 89 HIS A O 1
ATOM 697 N N . PHE A 1 90 ? -14.679 -6.613 3.105 1.00 80.62 90 PHE A N 1
ATOM 698 C CA . PHE A 1 90 ? -13.266 -6.993 3.051 1.00 80.62 90 PHE A CA 1
ATOM 699 C C . PHE A 1 90 ? -12.743 -7.371 4.441 1.00 80.62 90 PHE A C 1
ATOM 701 O O . PHE A 1 90 ? -13.270 -6.921 5.457 1.00 80.62 90 PHE A O 1
ATOM 708 N N . ASP A 1 91 ? -11.671 -8.162 4.483 1.00 81.12 91 ASP A N 1
ATOM 709 C CA . ASP A 1 91 ? -11.031 -8.593 5.737 1.00 81.12 91 ASP A CA 1
ATOM 710 C C . ASP A 1 91 ? -10.152 -7.499 6.377 1.00 81.12 91 ASP A C 1
ATOM 712 O O . ASP A 1 91 ? -9.796 -7.572 7.553 1.00 81.12 91 ASP A O 1
ATOM 716 N N . GLY A 1 92 ? -9.803 -6.460 5.614 1.00 84.25 92 GLY A N 1
ATOM 717 C CA . GLY A 1 92 ? -8.899 -5.407 6.062 1.00 84.25 92 GLY A CA 1
ATOM 718 C C . GLY A 1 92 ? -8.832 -4.211 5.118 1.00 84.25 92 GLY A C 1
ATOM 719 O O . GLY A 1 92 ? -9.529 -4.144 4.101 1.00 84.25 92 GLY A O 1
ATOM 720 N N . VAL A 1 93 ? -7.980 -3.248 5.471 1.00 86.44 93 VAL A N 1
ATOM 721 C CA . VAL A 1 93 ? -7.762 -2.010 4.715 1.00 86.44 93 VAL A CA 1
ATOM 722 C C . VAL A 1 93 ? -6.294 -1.874 4.356 1.00 86.44 93 VAL A C 1
ATOM 724 O O . VAL A 1 93 ? -5.429 -1.837 5.228 1.00 86.44 93 VAL A O 1
ATOM 727 N N . PHE A 1 94 ? -6.020 -1.720 3.066 1.00 89.88 94 PHE A N 1
ATOM 728 C CA . PHE A 1 94 ? -4.701 -1.354 2.571 1.00 89.88 94 PHE A CA 1
ATOM 729 C C . PHE A 1 94 ? -4.677 0.150 2.282 1.00 89.88 94 PHE A C 1
ATOM 731 O O . PHE A 1 94 ? -5.288 0.624 1.322 1.00 89.88 94 PHE A O 1
ATOM 738 N N . VAL A 1 95 ? -4.018 0.923 3.142 1.00 90.12 95 VAL A N 1
ATOM 739 C CA . VAL A 1 95 ? -3.975 2.385 3.054 1.00 90.12 95 VAL A CA 1
ATOM 740 C C . VAL A 1 95 ? -2.662 2.812 2.427 1.00 90.12 95 VAL A C 1
ATOM 742 O O . VAL A 1 95 ? -1.615 2.720 3.056 1.00 90.12 95 VAL A O 1
ATOM 745 N N . ARG A 1 96 ? -2.723 3.355 1.213 1.00 89.00 96 ARG A N 1
ATOM 746 C CA . ARG A 1 96 ? -1.610 4.103 0.623 1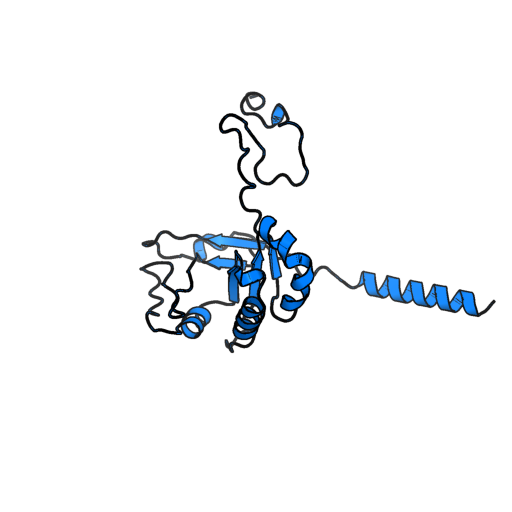.00 89.00 96 ARG A CA 1
ATOM 747 C C . ARG A 1 96 ? -1.779 5.576 0.959 1.00 89.00 96 ARG A C 1
ATOM 749 O O . ARG A 1 96 ? -2.771 6.196 0.570 1.00 89.00 96 ARG A O 1
ATOM 756 N N . MET A 1 97 ? -0.826 6.131 1.697 1.00 84.94 97 MET A N 1
ATOM 757 C CA . MET A 1 97 ? -0.800 7.552 2.020 1.00 84.94 97 MET A CA 1
ATOM 758 C C . MET A 1 97 ? 0.509 8.149 1.524 1.00 84.94 97 MET A C 1
ATOM 760 O O . MET A 1 97 ? 1.573 7.574 1.699 1.00 84.94 97 MET A O 1
ATOM 764 N N . GLU A 1 98 ? 0.417 9.319 0.912 1.00 83.50 98 GLU A N 1
ATOM 765 C CA . GLU A 1 98 ? 1.558 10.074 0.414 1.00 83.50 98 GLU A CA 1
ATOM 766 C C . GLU A 1 98 ? 1.363 11.547 0.740 1.00 83.50 98 GLU A C 1
ATOM 768 O O . GLU A 1 98 ? 0.238 12.023 0.935 1.00 83.50 98 GLU A O 1
ATOM 773 N N . GLY A 1 99 ? 2.459 12.296 0.722 1.00 84.31 99 GLY A N 1
ATOM 774 C CA . GLY A 1 99 ? 2.387 13.741 0.822 1.00 84.31 99 GLY A CA 1
ATOM 775 C C . GLY A 1 99 ? 2.536 14.282 2.244 1.00 84.31 99 GLY A C 1
ATOM 776 O O . GLY A 1 99 ? 2.731 13.537 3.206 1.00 84.31 99 GLY A O 1
ATOM 777 N N . PRO A 1 100 ? 2.338 15.606 2.381 1.00 83.12 100 PRO A N 1
ATOM 778 C CA . PRO A 1 100 ? 2.292 16.295 3.668 1.00 83.12 100 PRO A CA 1
ATOM 779 C C . PRO A 1 100 ? 1.352 15.686 4.730 1.00 83.12 100 PRO A C 1
ATOM 781 O O . PRO A 1 100 ? 1.658 15.835 5.912 1.00 83.12 100 PRO A O 1
ATOM 784 N N . PRO A 1 101 ? 0.234 14.996 4.394 1.00 83.12 101 PRO A N 1
ATOM 785 C CA . PRO A 1 101 ? -0.601 14.355 5.409 1.00 83.12 101 PRO A CA 1
ATOM 786 C C . PRO A 1 101 ? 0.151 13.363 6.303 1.00 83.12 101 PRO A C 1
ATOM 788 O O . PRO A 1 101 ? -0.083 13.386 7.512 1.00 83.12 101 PRO A O 1
ATOM 791 N N . LEU A 1 102 ? 1.088 12.577 5.751 1.00 85.75 102 LEU A N 1
ATOM 792 C CA . LEU A 1 102 ? 1.932 11.643 6.515 1.00 85.75 102 LEU A CA 1
ATOM 793 C C . LEU A 1 102 ? 2.783 12.358 7.575 1.00 85.75 102 LEU A C 1
ATOM 795 O O . LEU A 1 102 ? 3.038 11.820 8.647 1.00 85.75 102 LEU A O 1
ATOM 799 N N . GLU A 1 103 ? 3.205 13.590 7.289 1.00 87.38 103 GLU A N 1
ATOM 800 C CA . GLU A 1 103 ? 4.009 14.418 8.193 1.00 87.38 103 GLU A CA 1
ATOM 801 C C . GLU A 1 103 ? 3.171 15.097 9.285 1.00 87.38 103 GLU A C 1
ATOM 803 O O . GLU A 1 103 ? 3.732 15.723 10.182 1.00 87.38 103 GLU A O 1
ATOM 808 N N . SER A 1 104 ? 1.843 14.940 9.270 1.00 86.69 104 SER A N 1
ATOM 809 C CA . SER A 1 104 ? 0.933 15.515 10.266 1.00 86.69 104 SER A CA 1
ATOM 810 C C . SER A 1 104 ? 0.440 14.480 11.286 1.00 86.69 104 SER A C 1
ATOM 812 O O . SER A 1 104 ? 0.510 13.272 11.056 1.00 86.69 104 SER A O 1
ATOM 814 N N . THR A 1 105 ? 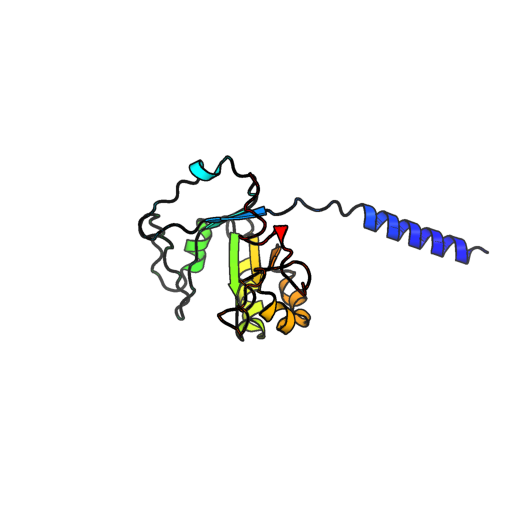-0.096 14.932 12.420 1.00 87.44 105 THR A N 1
ATOM 815 C CA . THR A 1 105 ? -0.801 14.065 13.388 1.00 87.44 105 THR A CA 1
ATOM 816 C C . THR A 1 105 ? -2.149 13.576 12.853 1.00 87.44 105 THR A C 1
ATOM 818 O O . THR A 1 105 ? -2.678 12.565 13.309 1.00 87.44 105 THR A O 1
ATOM 821 N N . THR A 1 106 ? -2.692 14.239 11.827 1.00 86.44 106 THR A N 1
ATOM 822 C CA . THR A 1 106 ? -3.942 13.844 11.163 1.00 86.44 106 THR A CA 1
ATOM 823 C C . THR A 1 106 ? -3.859 12.432 10.592 1.00 86.44 106 THR A C 1
ATOM 825 O O . THR A 1 106 ? -4.835 11.693 10.673 1.00 86.44 106 THR A O 1
ATOM 828 N N . ALA A 1 107 ? -2.698 12.033 10.056 1.00 87.75 107 ALA A N 1
ATOM 829 C CA . ALA A 1 107 ? -2.488 10.673 9.564 1.00 87.75 107 ALA A CA 1
ATOM 830 C C . ALA A 1 107 ? -2.659 9.640 10.682 1.00 87.75 107 ALA A C 1
ATOM 832 O O . ALA A 1 107 ? -3.379 8.664 10.503 1.00 87.75 107 ALA A O 1
ATOM 833 N N . GLN A 1 108 ? -2.069 9.887 11.853 1.00 88.94 108 GLN A N 1
ATOM 834 C CA . GLN A 1 108 ? -2.187 8.992 13.003 1.00 88.94 108 GLN A CA 1
ATOM 835 C C . GLN A 1 108 ? -3.642 8.874 13.464 1.00 88.94 108 GLN A C 1
ATOM 837 O O . GLN A 1 108 ? -4.134 7.766 13.653 1.00 88.94 108 GLN A O 1
ATOM 842 N N . HIS A 1 109 ? -4.355 9.998 13.586 1.00 88.75 109 HIS A N 1
ATOM 843 C CA . HIS A 1 109 ? -5.774 9.996 13.951 1.00 88.75 109 HIS A CA 1
ATOM 844 C C . HIS A 1 109 ? -6.649 9.266 12.931 1.00 88.75 109 HIS A C 1
ATOM 846 O O . HIS A 1 109 ? -7.609 8.598 13.303 1.00 88.75 109 HIS A O 1
ATOM 852 N N . PHE A 1 110 ? -6.332 9.392 11.645 1.00 87.00 110 PHE A N 1
ATOM 853 C CA . PHE A 1 110 ? -7.045 8.682 10.595 1.00 87.00 110 PHE A CA 1
ATOM 854 C C . PHE A 1 110 ? -6.810 7.168 10.684 1.00 87.00 110 PHE A C 1
ATOM 856 O O . PHE A 1 110 ? -7.774 6.406 10.690 1.00 87.00 110 PHE A O 1
ATOM 863 N N . ILE A 1 111 ? -5.554 6.732 10.807 1.00 87.81 111 ILE A N 1
ATOM 864 C CA . ILE A 1 111 ? -5.202 5.309 10.908 1.00 87.81 111 ILE A CA 1
ATOM 865 C C . ILE A 1 111 ? -5.752 4.687 12.202 1.00 87.81 111 ILE A C 1
ATOM 867 O O . ILE A 1 111 ? -6.304 3.590 12.159 1.00 87.81 111 ILE A O 1
ATOM 871 N N . SER A 1 112 ? -5.700 5.392 13.334 1.00 86.88 112 SER A N 1
ATOM 872 C CA . SER A 1 112 ? -6.293 4.896 14.582 1.00 86.88 112 SER A CA 1
ATOM 873 C C . SER A 1 112 ? -7.818 4.811 14.513 1.00 86.88 112 SER A C 1
ATOM 875 O O . SER A 1 112 ? -8.415 3.875 15.036 1.00 86.88 112 SER A O 1
ATOM 877 N N . ALA A 1 113 ? -8.479 5.737 13.813 1.00 83.31 113 ALA A N 1
ATOM 878 C CA . ALA A 1 113 ? -9.917 5.639 13.582 1.00 83.31 113 ALA A CA 1
ATOM 879 C C . ALA A 1 113 ? -10.283 4.420 12.718 1.00 83.31 113 ALA A C 1
ATOM 881 O O . ALA A 1 113 ? -11.323 3.809 12.958 1.00 83.31 113 ALA A O 1
ATOM 882 N N . LEU A 1 114 ? -9.437 4.045 11.749 1.00 80.69 114 LEU A N 1
ATOM 883 C CA . LEU A 1 114 ? -9.634 2.832 10.952 1.00 80.69 114 LEU A CA 1
ATOM 884 C C . LEU A 1 114 ? -9.537 1.573 11.815 1.00 80.69 114 LEU A C 1
ATOM 886 O O . LEU A 1 114 ? -10.438 0.738 11.735 1.00 80.69 114 LEU A O 1
ATOM 890 N N . SER A 1 115 ? -8.522 1.470 12.677 1.00 74.94 115 SER A N 1
ATOM 891 C CA . SER A 1 115 ? -8.301 0.276 13.505 1.00 74.94 115 SER A CA 1
ATOM 892 C C . SER A 1 115 ? -9.395 0.045 14.556 1.00 74.94 115 SER A C 1
ATOM 894 O O . SER A 1 115 ? -9.673 -1.094 14.921 1.00 74.94 115 SER A O 1
ATOM 896 N N . ILE A 1 116 ? -10.069 1.109 15.008 1.00 70.31 116 ILE A N 1
ATOM 897 C CA . ILE A 1 116 ? -11.182 1.039 15.972 1.00 70.31 116 ILE A CA 1
ATOM 898 C C . ILE A 1 116 ? -12.504 0.636 15.293 1.00 70.31 116 ILE A C 1
ATOM 900 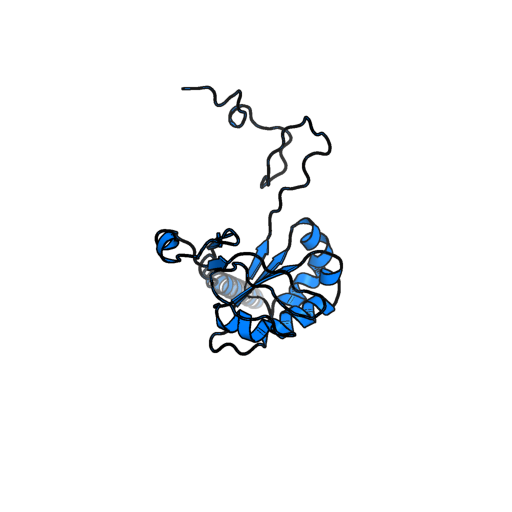O O . ILE A 1 116 ? -13.477 0.311 15.978 1.00 70.31 116 ILE A O 1
ATOM 904 N N . THR A 1 117 ? -12.581 0.645 13.957 1.00 61.28 117 THR A N 1
ATOM 905 C CA . THR A 1 117 ? -13.831 0.357 13.244 1.00 61.28 117 THR A CA 1
ATOM 906 C C . THR A 1 117 ? -14.242 -1.100 13.484 1.00 61.28 117 THR A C 1
ATOM 908 O O . THR A 1 117 ? -13.548 -2.010 13.036 1.00 61.28 117 THR A O 1
ATOM 911 N N . PRO A 1 118 ? -15.381 -1.367 14.153 1.00 51.44 118 PRO A N 1
ATOM 912 C CA . PRO A 1 118 ? -15.775 -2.728 14.473 1.00 51.44 118 PRO A CA 1
ATOM 913 C C . PRO A 1 118 ? -16.383 -3.377 13.227 1.00 51.44 118 PRO A C 1
ATOM 915 O O . PRO A 1 118 ? -17.580 -3.234 12.949 1.00 51.44 118 PRO A O 1
ATOM 918 N N . SER A 1 119 ? -15.549 -4.062 12.452 1.00 51.09 119 SER A N 1
ATOM 919 C CA . SER A 1 119 ? -15.953 -5.212 11.645 1.00 51.09 119 SER A CA 1
ATOM 920 C C . SER A 1 119 ? -16.005 -6.448 12.551 1.00 51.09 119 SER A C 1
ATOM 922 O O . SER A 1 119 ? -15.301 -6.527 13.553 1.00 51.09 119 SER A O 1
ATOM 924 N N . ALA A 1 120 ? -16.858 -7.426 12.231 1.00 46.41 120 ALA A N 1
ATOM 925 C CA . ALA A 1 120 ? -16.957 -8.688 12.983 1.00 46.41 120 ALA A CA 1
ATOM 926 C C . ALA A 1 120 ? -15.645 -9.511 12.983 1.00 46.41 120 ALA A C 1
ATOM 928 O O . ALA A 1 120 ? -15.527 -10.495 13.708 1.00 46.41 120 ALA A O 1
ATOM 929 N N . VAL A 1 121 ? -14.671 -9.081 12.181 1.00 49.44 121 VAL A N 1
ATOM 930 C CA . VAL A 1 121 ? -13.302 -9.575 12.076 1.00 49.44 121 VAL A CA 1
ATOM 931 C C . VAL A 1 121 ? -12.400 -8.371 12.351 1.00 49.44 121 VAL A C 1
ATOM 933 O O . VAL A 1 121 ? -12.653 -7.303 11.795 1.00 49.44 121 VAL A O 1
ATOM 936 N N . SER A 1 122 ? -11.410 -8.503 13.236 1.00 53.00 122 SER A N 1
ATOM 937 C CA . SER A 1 122 ? -10.385 -7.475 13.479 1.00 53.00 122 SER A CA 1
ATOM 938 C C . SER A 1 122 ? -9.862 -6.952 12.139 1.00 53.00 122 SER A C 1
ATOM 940 O O . SER A 1 122 ? -9.284 -7.727 11.385 1.00 53.00 122 SER A O 1
ATOM 942 N N . SER A 1 123 ? -10.114 -5.681 11.810 1.00 62.84 123 SER A N 1
ATOM 943 C CA . SER A 1 123 ? -9.754 -5.139 10.496 1.00 62.84 123 SER A CA 1
ATOM 944 C C . SER A 1 123 ? -8.232 -5.013 10.411 1.00 62.84 123 SER A C 1
ATOM 946 O O . SER A 1 123 ? -7.636 -4.155 11.071 1.00 62.84 123 SER A O 1
ATOM 948 N N . LEU A 1 124 ? -7.611 -5.869 9.604 1.00 76.25 124 LEU A N 1
ATOM 949 C CA . LEU A 1 124 ? -6.174 -5.850 9.349 1.00 76.25 124 LEU A CA 1
ATOM 950 C C . LEU A 1 124 ? -5.844 -4.571 8.573 1.00 76.25 124 LEU A C 1
ATOM 952 O O . LEU A 1 124 ? -6.230 -4.416 7.413 1.00 76.25 124 LEU A O 1
ATOM 956 N N . THR A 1 125 ? -5.195 -3.607 9.227 1.00 88.25 125 THR A N 1
ATOM 957 C CA . THR A 1 125 ? -4.800 -2.347 8.582 1.00 88.25 125 THR A CA 1
ATOM 958 C C . THR A 1 125 ? -3.348 -2.446 8.154 1.00 88.25 125 THR A C 1
ATOM 960 O O . THR A 1 125 ? -2.454 -2.597 8.983 1.00 88.25 125 THR A O 1
ATOM 963 N N . THR A 1 126 ? -3.109 -2.336 6.852 1.00 91.69 126 THR A N 1
ATOM 964 C CA . THR A 1 126 ? -1.767 -2.266 6.275 1.00 91.69 126 THR A CA 1
ATOM 965 C C . THR A 1 126 ? -1.512 -0.854 5.783 1.00 91.69 126 THR A C 1
ATOM 967 O O . THR A 1 126 ? -2.302 -0.315 5.006 1.00 91.69 126 THR A O 1
ATOM 970 N N . LEU A 1 127 ? -0.413 -0.249 6.227 1.00 92.31 127 LEU A N 1
ATOM 971 C CA . LEU A 1 127 ? 0.005 1.077 5.787 1.00 92.31 127 LEU A CA 1
ATOM 972 C C . LEU A 1 127 ? 1.097 0.940 4.730 1.00 92.31 127 LEU A C 1
ATOM 974 O O . LEU A 1 127 ? 2.187 0.448 5.006 1.00 92.31 127 LEU A O 1
ATOM 978 N N . SER A 1 128 ? 0.799 1.399 3.524 1.00 91.88 128 SER A N 1
ATOM 979 C CA . SER A 1 128 ? 1.747 1.497 2.426 1.00 91.88 128 SER A CA 1
ATOM 980 C C . SER A 1 128 ? 2.411 2.872 2.411 1.00 91.88 128 SER A C 1
ATOM 982 O O . SER A 1 128 ? 1.730 3.903 2.447 1.00 91.88 128 SER A O 1
ATOM 984 N N . ILE A 1 129 ? 3.745 2.872 2.377 1.00 89.81 129 ILE A N 1
ATOM 985 C CA . ILE A 1 129 ? 4.588 4.071 2.353 1.00 89.81 129 ILE A CA 1
ATOM 986 C C . ILE A 1 129 ? 5.693 3.857 1.320 1.00 89.81 129 ILE A C 1
ATOM 988 O O . ILE A 1 129 ? 6.377 2.8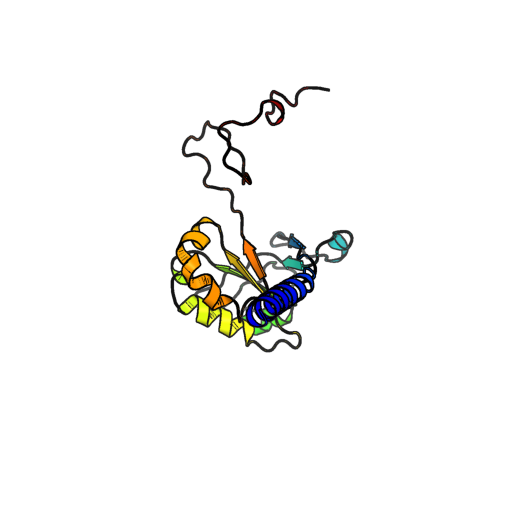34 1.359 1.00 89.81 129 ILE A O 1
ATOM 992 N N . SER A 1 130 ? 5.913 4.830 0.433 1.00 87.81 130 SER A N 1
ATOM 993 C CA . SER A 1 130 ? 7.051 4.766 -0.485 1.00 87.81 130 SER A CA 1
ATOM 994 C C . SER A 1 130 ? 8.363 5.182 0.191 1.00 87.81 130 SER A C 1
ATOM 996 O O . SER A 1 130 ? 8.342 6.018 1.105 1.00 87.81 130 SER A O 1
ATOM 998 N N . PRO A 1 131 ? 9.530 4.661 -0.239 1.00 84.12 131 PRO A N 1
ATOM 999 C CA . PRO A 1 131 ? 10.831 4.991 0.348 1.00 84.12 131 PRO A CA 1
ATOM 1000 C C . PRO A 1 131 ? 11.094 6.498 0.471 1.00 84.12 131 PRO A C 1
ATOM 1002 O O . PRO A 1 131 ? 11.615 6.967 1.487 1.00 84.12 131 PRO A O 1
ATOM 1005 N N . ARG A 1 132 ? 10.658 7.280 -0.528 1.00 83.38 132 ARG A N 1
ATOM 1006 C CA . ARG A 1 132 ? 10.767 8.746 -0.534 1.00 83.38 132 ARG A CA 1
ATOM 1007 C C . ARG A 1 132 ? 10.087 9.381 0.678 1.00 83.38 132 ARG A C 1
ATOM 1009 O O . ARG A 1 132 ? 10.632 10.310 1.276 1.00 83.38 132 ARG A O 1
ATOM 1016 N N . TRP A 1 133 ? 8.886 8.920 1.016 1.00 86.94 133 TRP A N 1
ATOM 1017 C CA . TRP A 1 133 ? 8.125 9.437 2.151 1.00 86.94 133 TRP A CA 1
ATOM 1018 C C . TRP A 1 133 ? 8.578 8.825 3.466 1.00 86.94 133 TRP A C 1
ATOM 1020 O O . TRP A 1 133 ? 8.682 9.558 4.450 1.00 86.94 133 TRP A O 1
ATOM 1030 N N . LEU A 1 134 ? 8.930 7.537 3.466 1.00 87.31 134 LEU A N 1
ATOM 1031 C CA . LEU A 1 134 ? 9.463 6.835 4.628 1.00 87.31 134 LEU A CA 1
ATOM 1032 C C . LEU A 1 134 ? 10.624 7.609 5.248 1.00 87.31 134 LEU A C 1
ATOM 1034 O O . LEU A 1 134 ? 10.598 7.873 6.445 1.00 87.31 134 LEU A O 1
ATOM 1038 N N . TRP A 1 135 ? 11.590 8.052 4.439 1.00 85.31 135 TRP A N 1
ATOM 1039 C CA . TRP A 1 135 ? 12.736 8.821 4.930 1.00 85.31 135 TRP A CA 1
ATOM 1040 C C . TRP A 1 135 ? 12.329 10.093 5.687 1.00 85.31 135 TRP A C 1
ATOM 1042 O O . TRP A 1 135 ? 12.936 10.453 6.694 1.00 85.31 135 TRP A O 1
ATOM 1052 N N . ARG A 1 136 ? 11.260 10.762 5.242 1.00 88.50 136 ARG A N 1
ATOM 1053 C CA . ARG A 1 136 ? 10.767 11.999 5.864 1.00 88.50 136 ARG A CA 1
ATOM 1054 C C . ARG A 1 136 ? 10.042 11.743 7.182 1.00 88.50 136 ARG A C 1
ATOM 1056 O O . ARG A 1 136 ? 10.130 12.567 8.090 1.00 88.50 136 ARG A O 1
ATOM 1063 N N . VAL A 1 137 ? 9.351 10.610 7.305 1.00 89.25 137 VAL A N 1
ATOM 1064 C CA . VAL A 1 137 ? 8.507 10.287 8.470 1.00 89.25 137 VAL A CA 1
ATOM 1065 C C . VAL A 1 137 ? 9.055 9.162 9.344 1.00 89.25 137 VAL A C 1
ATOM 1067 O O . VAL A 1 137 ? 8.379 8.732 10.273 1.00 89.25 137 VAL A O 1
ATOM 1070 N N . ILE A 1 138 ? 10.292 8.714 9.112 1.00 89.38 138 ILE A N 1
ATOM 1071 C CA . ILE A 1 138 ? 10.898 7.578 9.823 1.00 89.38 138 ILE A CA 1
ATOM 1072 C C . ILE A 1 138 ? 10.904 7.767 11.343 1.00 89.38 138 ILE A C 1
ATOM 1074 O O . ILE A 1 138 ? 10.645 6.833 12.093 1.00 89.38 138 ILE A O 1
ATOM 1078 N N . HIS A 1 139 ? 11.101 9.002 11.807 1.00 90.31 139 HIS A N 1
ATOM 1079 C CA . HIS A 1 139 ? 11.076 9.347 13.227 1.00 90.31 139 HIS A CA 1
ATOM 1080 C C . HIS A 1 139 ? 9.684 9.205 13.865 1.00 90.31 139 HIS A C 1
ATOM 1082 O O . HIS A 1 139 ? 9.592 9.090 15.081 1.00 90.31 139 HIS A O 1
ATOM 1088 N N . ARG A 1 140 ? 8.615 9.172 13.061 1.00 89.06 140 ARG A N 1
ATOM 1089 C CA . ARG A 1 140 ? 7.210 9.064 13.487 1.00 89.06 140 ARG A CA 1
ATOM 1090 C C . ARG A 1 140 ? 6.583 7.718 13.159 1.00 89.06 140 ARG A C 1
ATOM 1092 O O . ARG A 1 140 ? 5.438 7.488 13.516 1.00 89.06 140 ARG A O 1
ATOM 1099 N N . ILE A 1 141 ? 7.305 6.808 12.505 1.00 88.19 141 ILE A N 1
ATOM 1100 C CA . ILE A 1 141 ? 6.717 5.539 12.061 1.00 88.19 141 ILE A CA 1
ATOM 1101 C C . ILE A 1 141 ? 6.196 4.689 13.226 1.00 88.19 141 ILE A C 1
ATOM 1103 O O . ILE A 1 141 ? 5.186 4.002 13.102 1.00 88.19 141 ILE A O 1
ATOM 1107 N N . HIS A 1 142 ? 6.852 4.813 14.381 1.00 89.25 142 HIS A N 1
ATOM 1108 C CA . HIS A 1 142 ? 6.450 4.182 15.631 1.00 89.25 142 HIS A CA 1
ATOM 1109 C C . HIS A 1 142 ? 5.055 4.626 16.104 1.00 89.25 142 HIS A C 1
ATOM 1111 O O . HIS A 1 142 ? 4.379 3.859 16.777 1.00 89.25 142 HIS A O 1
ATOM 1117 N N . GLU A 1 143 ? 4.590 5.821 15.722 1.00 90.00 143 GLU A N 1
ATOM 1118 C CA . GLU A 1 143 ? 3.259 6.332 16.075 1.00 90.00 143 GLU A CA 1
ATOM 1119 C C . GLU A 1 143 ? 2.124 5.528 15.423 1.00 90.00 143 GLU A C 1
ATOM 1121 O O . GLU A 1 143 ? 0.977 5.624 15.863 1.00 90.00 143 GLU A O 1
ATOM 1126 N N . PHE A 1 144 ? 2.429 4.759 14.372 1.00 88.62 144 PHE A N 1
ATOM 1127 C CA . PHE A 1 144 ? 1.470 3.902 13.676 1.00 88.62 144 PHE A CA 1
ATOM 1128 C C . PHE A 1 144 ? 1.483 2.455 14.175 1.00 88.62 144 PHE A C 1
ATOM 1130 O O . PHE A 1 144 ? 0.545 1.728 13.866 1.00 88.62 144 PHE A O 1
ATOM 1137 N N . ALA A 1 145 ? 2.503 2.040 14.937 1.00 86.00 145 ALA A N 1
ATOM 1138 C CA . ALA A 1 145 ? 2.765 0.636 15.267 1.00 86.00 145 ALA A CA 1
ATOM 1139 C C . ALA A 1 145 ? 1.596 -0.064 15.981 1.00 86.00 145 ALA A C 1
ATOM 1141 O O . ALA A 1 145 ? 1.338 -1.232 15.721 1.00 86.00 145 ALA A O 1
ATOM 1142 N N . ASP A 1 146 ? 0.852 0.661 16.818 1.00 86.94 146 ASP A N 1
ATOM 1143 C CA . ASP A 1 146 ? -0.297 0.108 17.551 1.00 86.94 146 ASP A CA 1
ATOM 1144 C C . ASP A 1 146 ? -1.575 0.004 16.698 1.00 86.94 146 ASP A C 1
ATOM 1146 O O . ASP A 1 146 ? -2.583 -0.556 17.133 1.00 86.94 146 ASP A O 1
ATOM 1150 N N . PHE A 1 147 ? -1.571 0.582 15.496 1.00 87.56 147 PHE A N 1
ATOM 1151 C CA . PHE A 1 147 ? -2.754 0.705 14.641 1.00 87.56 147 PHE A CA 1
ATOM 1152 C C . PHE A 1 147 ? -2.614 -0.014 13.299 1.00 87.56 147 PHE A C 1
ATOM 1154 O O . PHE A 1 147 ? -3.606 -0.152 12.583 1.00 87.56 147 PHE A O 1
ATOM 1161 N N . VAL A 1 148 ? -1.401 -0.440 12.943 1.00 89.81 148 VAL A N 1
ATOM 1162 C CA . VAL A 1 148 ? -1.099 -1.126 11.686 1.00 89.81 148 VAL A CA 1
ATOM 1163 C C . VAL A 1 148 ? -0.517 -2.495 11.988 1.00 89.81 148 VAL A C 1
ATOM 1165 O O . VAL A 1 148 ? 0.325 -2.646 12.865 1.00 89.81 148 VAL A O 1
ATOM 1168 N N . GLU A 1 149 ? -0.954 -3.495 11.238 1.00 88.50 149 GLU A N 1
ATOM 1169 C CA . GLU A 1 149 ? -0.398 -4.842 11.330 1.00 88.50 149 GLU A CA 1
ATOM 1170 C C . GLU A 1 149 ? 0.884 -4.955 10.500 1.00 88.50 149 GLU A C 1
ATOM 1172 O O . GLU A 1 149 ? 1.891 -5.504 10.940 1.00 88.50 149 GLU A O 1
ATOM 1177 N N . HIS A 1 150 ? 0.853 -4.379 9.297 1.00 90.06 150 HIS A N 1
ATOM 1178 C CA . HIS A 1 150 ? 1.955 -4.418 8.353 1.00 90.06 150 HIS A CA 1
ATOM 1179 C C . HIS A 1 150 ? 2.274 -3.012 7.844 1.00 90.06 150 HIS A C 1
ATOM 1181 O O . HIS A 1 150 ? 1.380 -2.215 7.539 1.00 90.06 150 HIS A O 1
ATOM 1187 N N . ILE A 1 151 ? 3.568 -2.731 7.699 1.00 90.38 151 ILE A N 1
ATOM 1188 C CA . ILE A 1 151 ? 4.058 -1.597 6.918 1.00 90.38 151 ILE A CA 1
ATOM 1189 C C . ILE A 1 151 ? 4.539 -2.154 5.586 1.00 90.38 151 ILE A C 1
ATOM 1191 O O . ILE A 1 151 ? 5.521 -2.892 5.527 1.00 90.38 151 ILE A O 1
ATOM 1195 N N . TYR A 1 152 ? 3.822 -1.816 4.522 1.00 91.38 152 TYR A N 1
ATOM 1196 C CA . TYR A 1 152 ? 4.175 -2.202 3.167 1.00 91.38 152 TYR A CA 1
ATOM 1197 C C . TYR A 1 152 ? 5.069 -1.123 2.556 1.00 91.38 152 TYR A C 1
ATOM 1199 O O . TYR A 1 152 ? 4.649 0.022 2.375 1.00 91.38 152 TYR A O 1
ATOM 1207 N N . LEU A 1 153 ? 6.308 -1.481 2.232 1.00 89.88 153 LEU A N 1
ATOM 1208 C CA . LEU A 1 153 ? 7.198 -0.585 1.505 1.00 89.88 153 LEU A CA 1
ATOM 1209 C C . LEU A 1 153 ? 6.835 -0.632 0.024 1.00 89.88 153 LEU A C 1
ATOM 1211 O O . LEU A 1 153 ? 7.111 -1.615 -0.660 1.00 89.88 153 LEU A O 1
ATOM 1215 N N . ASP A 1 154 ? 6.182 0.429 -0.446 1.00 87.06 154 ASP A N 1
ATOM 1216 C CA . ASP A 1 154 ? 5.856 0.587 -1.860 1.00 87.06 154 ASP A CA 1
ATOM 1217 C C . ASP A 1 154 ? 7.114 1.054 -2.579 1.00 87.06 154 ASP A C 1
ATOM 1219 O O . ASP A 1 154 ? 7.404 2.251 -2.627 1.00 87.06 154 ASP A O 1
ATOM 1223 N N . MET A 1 155 ? 7.904 0.088 -3.047 1.00 79.94 155 MET A N 1
ATOM 1224 C CA . MET A 1 155 ? 9.002 0.323 -3.979 1.00 79.94 155 MET A CA 1
ATOM 1225 C C . MET A 1 155 ? 8.372 0.800 -5.294 1.00 79.94 155 MET A C 1
ATOM 1227 O O . MET A 1 155 ? 8.132 0.025 -6.210 1.00 79.94 155 MET A O 1
ATOM 1231 N N . GLU A 1 156 ? 7.958 2.068 -5.306 1.00 66.56 156 GLU A N 1
ATOM 1232 C CA . GLU A 1 156 ? 7.591 2.791 -6.517 1.00 66.56 156 GLU A CA 1
ATOM 1233 C C . GLU A 1 156 ? 8.789 2.760 -7.457 1.00 66.56 156 GLU A C 1
ATOM 1235 O O . GLU A 1 156 ? 9.911 2.812 -6.953 1.00 66.56 156 GLU A O 1
ATOM 1240 N N . GLU A 1 157 ? 8.555 2.794 -8.778 1.00 57.00 157 GLU A N 1
ATOM 1241 C CA . GLU A 1 157 ? 9.630 3.043 -9.741 1.00 57.00 157 GLU A CA 1
ATOM 1242 C C . GLU A 1 157 ? 10.439 4.246 -9.247 1.00 57.00 157 GLU A C 1
ATOM 1244 O O . GLU A 1 157 ? 9.947 5.385 -9.228 1.00 57.00 157 GLU A O 1
ATOM 1249 N N . LEU A 1 158 ? 11.663 3.980 -8.771 1.00 53.59 158 LEU A N 1
ATOM 1250 C CA . LEU A 1 158 ? 12.587 5.035 -8.375 1.00 53.59 158 LEU A CA 1
ATOM 1251 C C . LEU A 1 158 ? 12.631 6.062 -9.507 1.00 53.59 158 LEU A C 1
ATOM 1253 O O . LEU A 1 158 ? 12.596 5.657 -10.672 1.00 53.59 158 LEU A O 1
ATOM 1257 N N . PRO A 1 159 ? 12.668 7.373 -9.190 1.00 50.56 159 PRO A N 1
ATOM 1258 C CA . PRO A 1 159 ? 12.571 8.417 -10.195 1.00 50.56 159 PRO A CA 1
ATOM 1259 C C . PRO A 1 159 ? 13.519 8.088 -11.339 1.00 50.56 159 PRO A C 1
ATOM 1261 O O . PRO A 1 159 ? 14.733 8.007 -11.141 1.00 50.56 159 PRO A O 1
ATOM 1264 N N . ILE A 1 160 ? 12.905 7.826 -12.497 1.00 50.81 160 ILE A N 1
ATOM 1265 C CA . ILE A 1 160 ? 13.577 7.523 -13.751 1.00 50.81 160 ILE A CA 1
ATOM 1266 C C . ILE A 1 160 ? 14.670 8.572 -13.879 1.00 50.81 160 ILE A C 1
ATOM 1268 O O . ILE A 1 160 ? 14.383 9.766 -13.762 1.00 50.81 160 ILE A O 1
ATOM 1272 N N . SER A 1 161 ? 15.906 8.091 -14.009 1.00 52.69 161 SER A N 1
ATOM 1273 C CA . SER A 1 161 ? 17.090 8.861 -14.371 1.00 52.69 161 SER A CA 1
A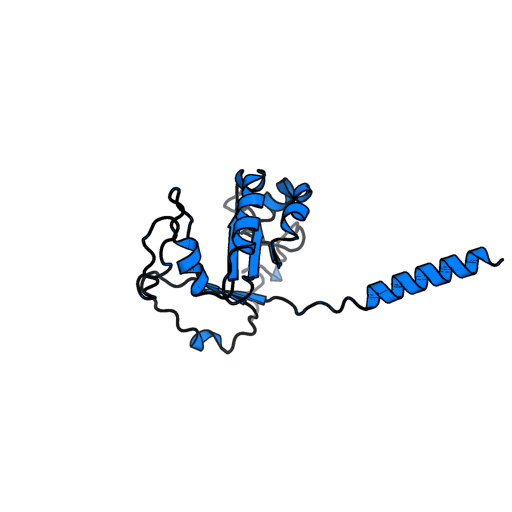TOM 1274 C C . SER A 1 161 ? 16.721 10.180 -15.064 1.00 52.69 161 SER A C 1
ATOM 1276 O O . SER A 1 161 ? 15.990 10.175 -16.055 1.00 52.69 161 SER A O 1
ATOM 1278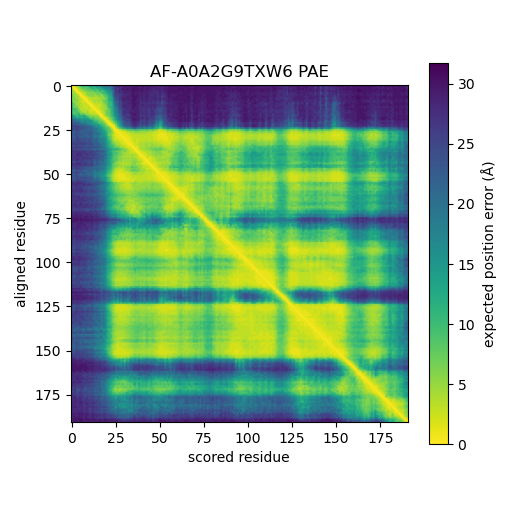 N N . GLU A 1 162 ? 17.242 11.307 -14.566 1.00 56.53 162 GLU A N 1
ATOM 1279 C CA . GLU A 1 162 ? 17.045 12.638 -15.168 1.00 56.53 162 GLU A CA 1
ATOM 1280 C C . GLU A 1 162 ? 17.432 12.684 -16.664 1.00 56.53 162 GLU A C 1
ATOM 1282 O O . GLU A 1 162 ? 17.019 13.590 -17.390 1.00 56.53 162 GLU A O 1
ATOM 1287 N N . ASP A 1 163 ? 18.190 11.689 -17.138 1.00 61.84 163 ASP A N 1
ATOM 1288 C CA . ASP A 1 163 ? 18.490 11.444 -18.541 1.00 61.84 163 ASP A CA 1
ATOM 1289 C C . ASP A 1 163 ? 17.508 10.436 -19.164 1.00 61.84 163 ASP A C 1
ATOM 1291 O O . ASP A 1 163 ? 17.543 9.237 -18.871 1.00 61.84 163 ASP A O 1
ATOM 1295 N N . ALA A 1 164 ? 16.668 10.929 -20.079 1.00 64.25 164 ALA A N 1
ATOM 1296 C CA . ALA A 1 164 ? 15.700 10.144 -20.847 1.00 64.25 164 ALA A CA 1
ATOM 1297 C C . ALA A 1 164 ? 16.336 9.104 -21.794 1.00 64.25 164 ALA A C 1
ATOM 1299 O O . ALA A 1 164 ? 15.617 8.280 -22.361 1.00 64.25 164 ALA A O 1
ATOM 1300 N N . TYR A 1 165 ? 17.656 9.151 -21.998 1.00 68.69 165 TYR A N 1
ATOM 1301 C CA . TYR A 1 165 ? 18.399 8.213 -22.842 1.00 68.69 165 TYR A CA 1
ATOM 1302 C C . TYR A 1 165 ? 19.200 7.180 -22.045 1.00 68.69 165 TYR A C 1
ATOM 1304 O O . TYR A 1 165 ? 19.766 6.263 -22.645 1.00 68.69 165 TYR A O 1
ATOM 1312 N N . ALA A 1 166 ? 19.253 7.301 -20.717 1.00 67.69 166 ALA A N 1
ATOM 1313 C CA . ALA A 1 166 ? 19.951 6.346 -19.872 1.00 67.69 166 ALA A CA 1
ATOM 1314 C C . ALA A 1 166 ? 19.023 5.194 -19.470 1.00 67.69 166 ALA A C 1
ATOM 1316 O O . ALA A 1 166 ? 17.889 5.393 -19.035 1.00 67.69 166 ALA A O 1
ATOM 1317 N N . VAL A 1 167 ? 19.529 3.968 -19.601 1.00 70.12 167 VAL A N 1
ATOM 1318 C CA . VAL A 1 167 ? 18.870 2.775 -19.066 1.00 70.12 167 VAL A CA 1
ATOM 1319 C C . VAL A 1 167 ? 19.313 2.623 -17.613 1.00 70.12 167 VAL A C 1
ATOM 1321 O O . VAL A 1 167 ? 20.511 2.616 -17.333 1.00 70.12 167 VAL A O 1
ATOM 1324 N N . SER A 1 168 ? 18.360 2.494 -16.694 1.00 69.56 168 SER A N 1
ATOM 1325 C CA . SER A 1 168 ? 18.612 2.257 -15.270 1.00 69.56 168 SER A CA 1
ATOM 1326 C C . SER A 1 168 ? 17.833 1.040 -14.783 1.00 69.56 168 SER A C 1
ATOM 1328 O O . SER A 1 168 ? 16.767 0.726 -15.312 1.00 69.56 168 SER A O 1
ATOM 1330 N N . HIS A 1 169 ? 18.343 0.370 -13.750 1.00 70.94 169 HIS A N 1
ATOM 1331 C CA . HIS A 1 169 ? 17.566 -0.651 -13.051 1.00 70.94 169 HIS A CA 1
ATOM 1332 C C . HIS A 1 169 ? 16.339 -0.015 -12.388 1.00 70.94 169 HIS A C 1
ATOM 1334 O O . HIS A 1 169 ? 16.454 1.034 -11.751 1.00 70.94 169 HIS A O 1
ATOM 1340 N N . LEU A 1 170 ? 15.184 -0.668 -12.521 1.00 71.06 170 LEU A N 1
ATOM 1341 C CA . LEU A 1 170 ? 14.006 -0.373 -11.711 1.00 71.06 170 LEU A CA 1
ATOM 1342 C C . LEU A 1 170 ? 14.160 -1.115 -10.378 1.00 71.06 170 LEU A C 1
ATOM 1344 O O . LEU A 1 170 ? 14.427 -2.316 -10.368 1.00 71.06 170 LEU A O 1
ATOM 1348 N N . ASP A 1 171 ? 14.059 -0.375 -9.277 1.00 71.88 171 ASP A N 1
ATOM 1349 C CA . ASP A 1 171 ? 14.090 -0.861 -7.890 1.00 71.88 171 ASP A CA 1
ATOM 1350 C C . ASP A 1 171 ? 15.263 -1.791 -7.525 1.00 71.88 171 ASP A C 1
ATOM 1352 O O . ASP A 1 171 ? 15.064 -2.874 -6.962 1.00 71.88 171 ASP A O 1
ATOM 1356 N N . PRO A 1 172 ? 16.520 -1.392 -7.805 1.00 75.00 172 PRO A N 1
ATOM 1357 C CA . PRO A 1 172 ? 17.665 -2.186 -7.411 1.00 75.00 172 PRO A CA 1
ATOM 1358 C C . PRO A 1 172 ? 17.776 -2.230 -5.881 1.00 75.00 172 PRO A C 1
ATOM 1360 O O . PRO A 1 172 ? 17.643 -1.218 -5.190 1.00 75.00 172 PRO A O 1
ATOM 1363 N N . LEU A 1 173 ? 18.081 -3.413 -5.344 1.00 76.88 173 LEU A N 1
ATOM 1364 C CA . LEU A 1 173 ? 18.286 -3.591 -3.903 1.00 76.88 173 LEU A CA 1
ATOM 1365 C C . LEU A 1 173 ? 19.496 -2.790 -3.391 1.00 76.88 173 LEU A C 1
ATOM 1367 O O . LEU A 1 173 ? 19.510 -2.353 -2.243 1.00 76.88 173 LEU A O 1
ATOM 1371 N N . MET A 1 174 ? 20.510 -2.614 -4.240 1.00 78.06 174 MET A N 1
ATOM 1372 C CA . MET A 1 174 ? 21.743 -1.885 -3.951 1.00 78.06 174 MET A CA 1
ATOM 1373 C C . MET A 1 174 ? 22.056 -0.924 -5.102 1.00 78.06 174 MET A C 1
ATOM 1375 O O . MET A 1 174 ? 21.731 -1.242 -6.246 1.00 78.06 174 MET A O 1
ATOM 1379 N N . PRO A 1 175 ? 22.711 0.222 -4.844 1.00 73.62 175 PRO A N 1
ATOM 1380 C CA . PRO A 1 175 ? 23.211 1.079 -5.913 1.00 73.62 175 PRO A CA 1
ATOM 1381 C C . PRO A 1 175 ? 24.094 0.281 -6.881 1.00 73.62 175 PRO A C 1
ATOM 1383 O O . PRO A 1 175 ? 24.936 -0.501 -6.439 1.00 73.62 175 PRO A O 1
ATOM 1386 N N . SER A 1 176 ? 23.905 0.492 -8.183 1.00 72.06 176 SER A N 1
ATOM 1387 C CA . SER A 1 176 ? 24.757 -0.082 -9.223 1.00 72.06 176 SER A CA 1
ATOM 1388 C C . SER A 1 176 ? 25.288 1.024 -10.123 1.00 72.06 176 SER A C 1
ATOM 1390 O O . SER A 1 176 ? 24.517 1.850 -10.609 1.00 72.06 176 SER A O 1
ATOM 1392 N N . ASP A 1 177 ? 26.597 1.015 -10.360 1.00 70.31 177 ASP A N 1
ATOM 1393 C CA . ASP A 1 177 ? 27.270 1.985 -11.230 1.00 70.31 177 ASP A CA 1
ATOM 1394 C C . ASP A 1 177 ? 27.051 1.682 -12.724 1.00 70.31 177 ASP A C 1
ATOM 1396 O O . ASP A 1 177 ? 27.333 2.515 -13.585 1.00 70.31 177 ASP A O 1
ATOM 1400 N N . SER A 1 178 ? 26.571 0.478 -13.054 1.00 73.19 178 SER A N 1
ATOM 1401 C CA . SER A 1 178 ? 26.318 0.043 -14.431 1.00 73.19 178 SER A CA 1
ATOM 1402 C C . SER A 1 178 ? 25.300 -1.095 -14.490 1.00 73.19 178 SER A C 1
ATOM 1404 O O . SER A 1 178 ? 25.089 -1.796 -13.502 1.00 73.19 178 SER A O 1
ATOM 1406 N N . ILE A 1 179 ? 24.681 -1.293 -15.653 1.00 71.69 179 ILE A N 1
ATOM 1407 C CA . ILE A 1 179 ? 23.885 -2.494 -15.928 1.00 71.69 179 ILE A CA 1
ATOM 1408 C C . ILE A 1 179 ? 24.851 -3.569 -16.446 1.00 71.69 179 ILE A C 1
ATOM 1410 O O . ILE A 1 179 ? 25.521 -3.308 -17.453 1.00 71.69 179 ILE A O 1
ATOM 1414 N N . PRO A 1 180 ? 24.964 -4.740 -15.789 1.00 72.25 180 PRO A N 1
ATOM 1415 C CA . PRO A 1 180 ? 25.795 -5.840 -16.273 1.00 72.25 180 PRO A CA 1
ATOM 1416 C C . PRO A 1 180 ? 25.418 -6.221 -17.709 1.00 72.25 180 PRO A C 1
ATOM 1418 O O . PRO A 1 180 ? 24.241 -6.181 -18.065 1.00 72.25 180 PRO A O 1
ATOM 1421 N N . LEU A 1 181 ? 26.394 -6.581 -18.551 1.00 70.56 181 LEU A N 1
ATOM 1422 C CA . LEU A 1 181 ? 26.145 -6.861 -19.974 1.00 70.56 181 LEU A CA 1
ATOM 1423 C C . LEU A 1 181 ? 25.099 -7.971 -20.149 1.00 70.56 181 LEU A C 1
ATOM 1425 O O . LEU A 1 181 ? 24.232 -7.863 -21.012 1.00 70.56 181 LEU A O 1
ATOM 1429 N N . GLU A 1 182 ? 25.159 -8.995 -19.308 1.00 76.25 182 GLU A N 1
ATOM 1430 C CA . GLU A 1 182 ? 24.221 -10.113 -19.221 1.00 76.25 182 GLU A CA 1
ATOM 1431 C C . GLU A 1 182 ? 22.760 -9.679 -19.011 1.00 76.25 182 GLU A C 1
ATOM 1433 O O . GLU A 1 182 ? 21.858 -10.282 -19.593 1.00 76.25 182 GLU A O 1
ATOM 1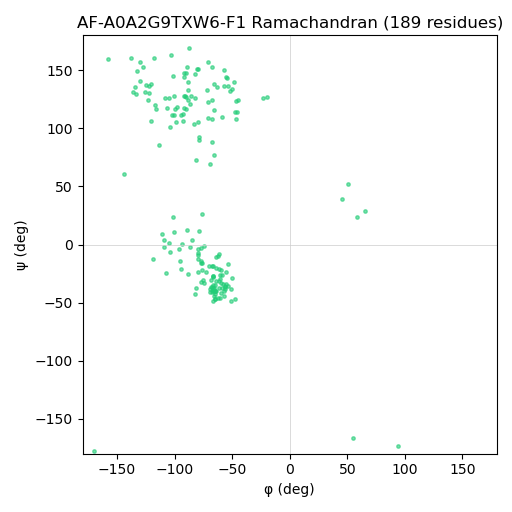438 N N . ASP A 1 183 ? 22.532 -8.584 -18.284 1.00 68.12 183 ASP A N 1
ATOM 1439 C CA . ASP A 1 183 ? 21.204 -8.022 -18.015 1.00 68.12 183 ASP A CA 1
ATOM 1440 C C . ASP A 1 183 ? 20.744 -7.052 -19.121 1.00 68.12 183 ASP A C 1
ATOM 1442 O O . ASP A 1 183 ? 19.630 -6.523 -19.086 1.00 68.12 183 ASP A O 1
ATOM 1446 N N . THR A 1 184 ? 21.586 -6.802 -20.132 1.00 70.25 184 THR A N 1
ATOM 1447 C CA . THR A 1 184 ? 21.227 -5.981 -21.294 1.00 70.25 184 THR A CA 1
ATOM 1448 C C . THR A 1 184 ? 20.597 -6.812 -22.411 1.00 70.25 184 THR A C 1
ATOM 1450 O O . THR A 1 184 ? 20.937 -7.975 -22.630 1.00 70.25 184 THR A O 1
ATOM 1453 N N . ILE A 1 185 ? 19.752 -6.165 -23.224 1.00 69.19 185 ILE A N 1
ATOM 1454 C CA . ILE A 1 185 ? 19.191 -6.750 -24.457 1.00 69.19 185 ILE A CA 1
ATOM 1455 C C . ILE A 1 185 ? 20.309 -7.270 -25.382 1.00 69.19 185 ILE A C 1
ATOM 1457 O O . ILE A 1 185 ? 20.149 -8.304 -26.027 1.00 69.19 185 ILE A O 1
ATOM 1461 N N . SER A 1 186 ? 21.451 -6.575 -25.417 1.00 68.94 186 SER A N 1
ATOM 1462 C CA . SER A 1 186 ? 22.616 -6.919 -26.240 1.00 68.94 186 SER A CA 1
ATOM 1463 C C . SER A 1 186 ? 23.447 -8.087 -25.701 1.00 68.94 186 SER A C 1
ATOM 1465 O O . SER A 1 186 ? 24.190 -8.679 -26.475 1.00 68.94 186 SER A O 1
ATOM 1467 N N . GLY A 1 187 ? 23.367 -8.409 -24.407 1.00 65.56 187 GLY A N 1
ATOM 1468 C CA . GLY A 1 187 ? 24.002 -9.597 -23.819 1.00 65.56 187 GLY A CA 1
ATOM 1469 C C . GLY A 1 187 ? 23.063 -10.800 -23.731 1.00 65.56 187 GLY A C 1
ATOM 1470 O O . GLY A 1 187 ? 23.517 -11.936 -23.716 1.00 65.56 187 GLY A O 1
ATOM 1471 N N . SER A 1 188 ? 21.749 -10.570 -23.766 1.00 62.41 188 SER A N 1
ATOM 1472 C CA . SER A 1 188 ? 20.713 -11.613 -23.778 1.00 62.41 188 SER A CA 1
ATOM 1473 C C . SER A 1 188 ? 20.489 -12.276 -25.153 1.00 62.41 188 SER A C 1
ATOM 1475 O O . SER A 1 188 ? 19.500 -12.986 -25.338 1.00 62.41 188 SER A O 1
ATOM 1477 N N . VAL A 1 189 ? 21.371 -12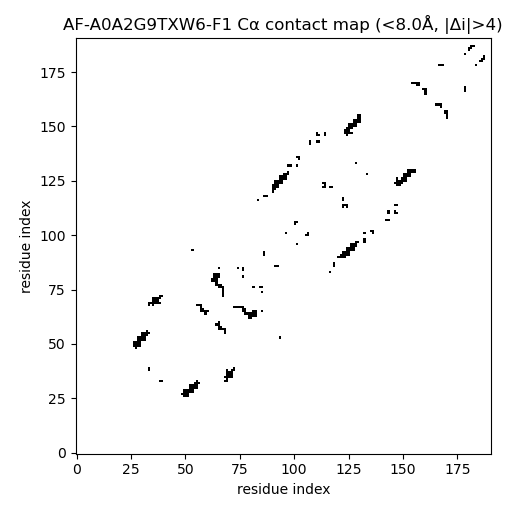.050 -26.136 1.00 68.00 189 VAL A N 1
ATOM 1478 C CA . VAL A 1 189 ? 21.246 -12.612 -27.500 1.00 68.00 189 VAL A CA 1
ATOM 1479 C C . VAL A 1 189 ? 21.818 -14.023 -27.668 1.00 68.00 189 VAL A C 1
ATOM 1481 O O . VAL A 1 189 ? 21.737 -14.569 -28.767 1.00 68.00 189 VAL A O 1
ATOM 1484 N N . ASP A 1 190 ? 22.306 -14.661 -26.604 1.00 59.09 190 ASP A N 1
ATOM 1485 C CA . ASP A 1 190 ? 22.770 -16.047 -26.690 1.00 59.09 190 ASP A CA 1
ATOM 1486 C C . ASP A 1 190 ? 21.614 -17.059 -26.563 1.00 59.09 190 ASP A C 1
ATOM 1488 O O . ASP A 1 190 ? 21.107 -17.359 -25.476 1.00 59.09 190 ASP A O 1
ATOM 1492 N N . LYS A 1 191 ? 21.237 -17.626 -27.715 1.00 50.28 191 LYS A N 1
ATOM 1493 C CA . LYS A 1 191 ? 20.712 -18.991 -27.861 1.00 50.28 191 LYS A CA 1
ATOM 1494 C C . LYS A 1 191 ? 21.384 -19.699 -29.027 1.00 50.28 191 LYS A C 1
ATOM 1496 O O . LYS A 1 191 ? 21.374 -19.130 -30.141 1.00 50.28 191 LYS A O 1
#

Foldseek 3Di:
DVVVVVVVVVVVVVVVVVVPPDPPDDAAEDEDQDDQADDDDCVVCVPPPHPYYHYHDWDQDPLRFTDDSHPPPPLVQPDRVSVLSNCLVDQADEDEDDDCCLVDCVVLVVLQVRQPRDHVHRHAYEYEDEPVVCVVCVVPPVSCVVRHPYHHHPQDQDPPPPDPPDDDDGRDPDDDPDDPLCNDPNNVPDD

Radius of gyration: 22.68 Å; Cα contacts (8 Å, |Δi|>4): 199; chains: 1; bounding box: 57×38×70 Å

Secondary structure (DSSP, 8-state):
-HHHHHHHHHHHHHHHHHTT--------EEEE---TT----GGGGTTS--SEEEE---PPPTTSPPPPSSSSS-----STTTHHHHHTTSSEEEEE--SGGGGSHHHHHHHHHHHT---SS--EEEEEE-HHHHHHHGGGGGGGTTT-SEEEE--------S-TT----SS-SS--SS--GGGSTTTTT--

Organism: Teladorsagia circumcincta (NCBI:txid45464)